Protein AF-A0A7Y2F581-F1 (afdb_monomer)

Radius of gyration: 38.28 Å; Cα contacts (8 Å, |Δi|>4): 421; chains: 1; bounding box: 76×110×96 Å

pLDDT: mean 79.05, std 24.93, range [31.23, 98.88]

Nearest PDB structures (foldseek):
  7bwl-assembly1_A  TM=9.416E-01  e=2.140E-19  Pseudomonas aeruginosa PAO1
  1y0g-assembly2_D  TM=9.322E-01  e=2.342E-18  Escherichia coli
  3hpe-assembly1_B  TM=8.641E-01  e=2.439E-14  Helicobacter pylori
  5ixh-assembly1_A  TM=9.170E-01  e=6.249E-13  Burkholderia cenocepacia BC7
  5ixg-assembly1_A  TM=8.739E-01  e=7.857E-14  Burkholderia cenocepacia PC184

Foldseek 3Di:
DDDDDDDDDDDDDDDDDDDDDDDDDDDDDDDDDDDDDDDDDDDDDDDDDDDDDDPDPDPDPPVPPVVVVVPPPDPPPPPPQPPWWKWWWDLVQKWKKKWFAFQVPDIQIKTASDKTFMWTARPVDRFPIWGKIKTQQLSIDSVDPVVSVVCCPPLHQVCVVVRIWMWIFPTWDDDVQFIWTWTWTAGLRDTDIDTWTWGWQDWDADPNWIKTKTKTKDKDQRVNNPRHPVNCPRRPRIMMMIIITMTITD

Structure (mmCIF, N/CA/C/O backbone):
data_AF-A0A7Y2F581-F1
#
_entry.id   AF-A0A7Y2F581-F1
#
loop_
_atom_site.group_PDB
_atom_site.id
_atom_site.type_symbol
_atom_site.label_atom_id
_atom_site.label_alt_id
_atom_site.label_comp_id
_atom_site.label_asym_id
_atom_site.label_entity_id
_atom_site.label_seq_id
_atom_site.pdbx_PDB_ins_code
_atom_site.Cartn_x
_atom_site.Cartn_y
_atom_site.Cartn_z
_atom_site.occupancy
_atom_site.B_iso_or_equiv
_atom_site.auth_seq_id
_atom_site.auth_comp_id
_atom_site.auth_asym_id
_atom_site.auth_atom_id
_atom_site.pdbx_PDB_model_num
ATOM 1 N N . MET A 1 1 ? -7.953 42.881 -15.023 1.00 40.38 1 MET A N 1
ATOM 2 C CA . MET A 1 1 ? -6.531 42.963 -15.427 1.00 40.38 1 MET A CA 1
ATOM 3 C C . MET A 1 1 ? -5.871 41.692 -14.922 1.00 40.38 1 MET A C 1
ATOM 5 O O . MET A 1 1 ? -5.927 41.482 -13.727 1.00 40.38 1 MET A O 1
ATOM 9 N N . GLY A 1 2 ? -5.333 40.748 -15.676 1.00 36.97 2 GLY A N 1
ATOM 10 C CA . GLY A 1 2 ? -5.178 40.493 -17.101 1.00 36.97 2 GLY A CA 1
ATOM 11 C C . GLY A 1 2 ? -4.392 39.175 -17.168 1.00 36.97 2 GLY A C 1
ATOM 12 O O . GLY A 1 2 ? -3.406 39.032 -16.450 1.00 36.97 2 GLY A O 1
ATOM 13 N N . CYS A 1 3 ? -4.858 38.198 -17.951 1.00 36.91 3 CYS A N 1
ATOM 14 C CA . CYS A 1 3 ? -4.056 37.027 -18.318 1.00 36.91 3 CYS A CA 1
ATOM 15 C C . CYS A 1 3 ? -2.767 37.465 -19.030 1.00 36.91 3 CYS A C 1
ATOM 17 O O . CYS A 1 3 ? -2.740 38.525 -19.662 1.00 36.91 3 CYS A O 1
ATOM 19 N N . PRO A 1 4 ? -1.771 36.572 -19.079 1.00 54.72 4 PRO A N 1
ATOM 20 C CA . PRO A 1 4 ? -1.338 36.163 -20.406 1.00 54.72 4 PRO A CA 1
ATOM 21 C C . PRO A 1 4 ? -1.244 34.647 -20.581 1.00 54.72 4 PRO A C 1
ATOM 23 O O . PRO A 1 4 ? -1.129 33.860 -19.647 1.00 54.72 4 PRO A O 1
ATOM 26 N N . ASN A 1 5 ? -1.364 34.304 -21.853 1.00 38.75 5 ASN A N 1
ATOM 27 C CA . ASN A 1 5 ? -1.627 33.021 -22.466 1.00 38.75 5 ASN A CA 1
ATOM 28 C C . ASN A 1 5 ? -0.363 32.594 -23.243 1.00 38.75 5 ASN A C 1
ATOM 30 O O . ASN A 1 5 ? 0.301 33.463 -23.802 1.00 38.75 5 ASN A O 1
ATOM 34 N N . GLN A 1 6 ? -0.162 31.277 -23.373 1.00 37.62 6 GLN A N 1
ATOM 35 C CA . GLN A 1 6 ? 0.371 30.565 -24.556 1.00 37.62 6 GLN A CA 1
ATOM 36 C C . GLN A 1 6 ? 1.854 30.709 -24.953 1.00 37.62 6 GLN A C 1
ATOM 38 O O . GLN A 1 6 ? 2.329 31.803 -25.215 1.00 37.62 6 GLN A O 1
ATOM 43 N N . LEU A 1 7 ? 2.510 29.549 -25.136 1.00 36.31 7 LEU A N 1
ATOM 44 C CA . LEU A 1 7 ? 3.453 29.185 -26.219 1.00 36.31 7 LEU A CA 1
ATOM 45 C C . LEU A 1 7 ? 3.686 27.653 -26.127 1.00 36.31 7 LEU A C 1
ATOM 47 O O . LEU A 1 7 ? 4.325 27.175 -25.200 1.00 36.31 7 LEU A O 1
ATOM 51 N N . SER A 1 8 ? 2.875 26.855 -26.827 1.00 37.03 8 SER A N 1
ATOM 52 C CA . SER A 1 8 ? 3.136 26.197 -28.126 1.00 37.03 8 SER A CA 1
ATOM 53 C C . SER A 1 8 ? 4.096 24.996 -28.064 1.00 37.03 8 SER A C 1
ATOM 55 O O . SER A 1 8 ? 5.315 25.141 -28.026 1.00 37.03 8 SER A O 1
ATOM 57 N N . LEU A 1 9 ? 3.496 23.801 -28.091 1.00 32.00 9 LEU A N 1
ATOM 58 C CA . LEU A 1 9 ? 4.124 22.488 -28.222 1.00 32.00 9 LEU A CA 1
ATOM 59 C C . LEU A 1 9 ? 3.980 22.048 -29.689 1.00 32.00 9 LEU A C 1
ATOM 61 O O . LEU A 1 9 ? 2.865 21.796 -30.144 1.00 32.00 9 LEU A O 1
ATOM 65 N N . ALA A 1 10 ? 5.085 21.973 -30.431 1.00 36.59 10 ALA A N 1
ATOM 66 C CA . ALA A 1 10 ? 5.092 21.485 -31.808 1.00 36.59 10 ALA A CA 1
ATOM 67 C C . ALA A 1 10 ? 5.678 20.069 -31.867 1.00 36.59 10 ALA A C 1
ATOM 69 O O . ALA A 1 10 ? 6.862 19.845 -31.625 1.00 36.59 10 ALA A O 1
ATOM 70 N N . VAL A 1 11 ? 4.801 19.123 -32.196 1.00 33.16 11 VAL A N 1
ATOM 71 C CA . VAL A 1 11 ? 5.099 17.750 -32.605 1.00 33.16 11 VAL A CA 1
ATOM 72 C C . VAL A 1 11 ? 5.654 17.786 -34.029 1.00 33.16 11 VAL A C 1
ATOM 74 O O . VAL A 1 11 ? 5.011 18.345 -34.916 1.00 33.16 11 VAL A O 1
ATOM 77 N N . LEU A 1 12 ? 6.805 17.156 -34.276 1.00 32.62 12 LEU A N 1
ATOM 78 C CA . LEU A 1 12 ? 7.258 16.854 -35.634 1.00 32.62 12 LEU A CA 1
ATOM 79 C C . LEU A 1 12 ? 7.662 15.378 -35.728 1.00 32.62 12 LEU A C 1
ATOM 81 O O . LEU A 1 12 ? 8.725 14.967 -35.272 1.00 32.62 12 LEU A O 1
ATOM 85 N N . PHE A 1 13 ? 6.767 14.587 -36.316 1.00 31.23 13 PHE A N 1
ATOM 86 C CA . PHE A 1 13 ? 7.042 13.256 -36.846 1.00 31.23 13 PHE A CA 1
ATOM 87 C C . PHE A 1 13 ? 7.567 13.416 -38.277 1.00 31.23 13 PHE A C 1
ATOM 89 O O . PHE A 1 13 ? 6.885 14.001 -39.117 1.00 31.23 13 PHE A O 1
ATOM 96 N N . ALA A 1 14 ? 8.739 12.858 -38.574 1.00 35.53 14 ALA A N 1
ATOM 97 C CA . ALA A 1 14 ? 9.171 12.593 -39.941 1.00 35.53 14 ALA A CA 1
ATOM 98 C C . ALA A 1 14 ? 9.936 11.265 -39.978 1.00 35.53 14 ALA A C 1
ATOM 100 O O . ALA A 1 14 ? 11.027 11.133 -39.431 1.00 35.53 14 ALA A O 1
ATOM 101 N N . ALA A 1 15 ? 9.324 10.273 -40.620 1.00 34.12 15 ALA A N 1
ATOM 102 C CA . ALA A 1 15 ? 9.965 9.051 -41.075 1.00 34.12 15 ALA A CA 1
ATOM 103 C C . ALA A 1 15 ? 10.488 9.267 -42.502 1.00 34.12 15 ALA A C 1
ATOM 105 O O . ALA A 1 15 ? 9.771 9.866 -43.297 1.00 34.12 15 ALA A O 1
ATOM 106 N N . SER A 1 16 ? 11.663 8.729 -42.854 1.00 31.72 16 SER A N 1
ATOM 107 C CA . SER A 1 16 ? 11.911 8.105 -44.169 1.00 31.72 16 SER A CA 1
ATOM 108 C C . SER A 1 16 ? 13.347 7.571 -44.312 1.00 31.72 16 SER A C 1
ATOM 110 O O . SER A 1 16 ? 14.306 8.329 -44.309 1.00 31.72 16 SER A O 1
ATOM 112 N N . ARG A 1 17 ? 13.412 6.243 -44.467 1.00 33.28 17 ARG A N 1
ATOM 113 C CA . ARG A 1 17 ? 14.255 5.375 -45.320 1.00 33.28 17 ARG A CA 1
ATOM 114 C C . ARG A 1 17 ? 15.665 5.784 -45.797 1.00 33.28 17 ARG A C 1
ATOM 116 O O . ARG A 1 17 ? 15.859 6.818 -46.414 1.00 33.28 17 ARG A O 1
ATOM 123 N N . SER A 1 18 ? 16.513 4.747 -45.703 1.00 32.03 18 SER A N 1
ATOM 124 C CA . SER A 1 18 ? 17.548 4.252 -46.634 1.00 32.03 18 SER A CA 1
ATOM 125 C C . SER A 1 18 ? 18.700 5.175 -47.029 1.00 32.03 18 SER A C 1
ATOM 127 O O . SER A 1 18 ? 18.476 6.170 -47.700 1.00 32.03 18 SER A O 1
ATOM 129 N N . ASP A 1 19 ? 19.938 4.721 -46.827 1.00 35.59 19 ASP A N 1
ATOM 130 C CA . ASP A 1 19 ? 20.669 4.081 -47.926 1.00 35.59 19 ASP A CA 1
ATOM 131 C C . ASP A 1 19 ? 21.884 3.285 -47.422 1.00 35.59 19 ASP A C 1
ATOM 133 O O . ASP A 1 19 ? 22.425 3.480 -46.336 1.00 35.59 19 ASP A O 1
ATOM 137 N N . SER A 1 20 ? 22.232 2.338 -48.270 1.00 39.09 20 SER A N 1
ATOM 138 C CA . SER A 1 20 ? 23.345 1.419 -48.307 1.00 39.09 20 SER A CA 1
ATOM 139 C C . SER A 1 20 ? 24.646 2.057 -48.829 1.00 39.09 20 SER A C 1
ATOM 141 O O . SER A 1 20 ? 24.619 3.052 -49.544 1.00 39.09 20 SER A O 1
ATOM 143 N N . ARG A 1 21 ? 25.759 1.344 -48.581 1.00 37.59 21 ARG A N 1
ATOM 144 C CA . ARG A 1 21 ? 27.076 1.373 -49.267 1.00 37.59 21 ARG A CA 1
ATOM 145 C C . ARG A 1 21 ? 28.185 2.266 -48.691 1.00 37.59 21 ARG A C 1
ATOM 147 O O . ARG A 1 21 ? 28.365 3.410 -49.081 1.00 37.59 21 ARG A O 1
ATOM 154 N N . THR A 1 22 ? 29.072 1.592 -47.963 1.00 34.25 22 THR A N 1
ATOM 155 C CA . THR A 1 22 ? 30.528 1.827 -47.905 1.00 34.25 22 THR A CA 1
ATOM 156 C C . THR A 1 22 ? 31.122 0.411 -47.756 1.00 34.25 22 THR A C 1
ATOM 158 O O . THR A 1 22 ? 30.599 -0.366 -46.970 1.00 34.25 22 THR A O 1
ATOM 161 N N . ALA A 1 23 ? 32.086 -0.081 -48.530 1.00 38.62 23 ALA A N 1
ATOM 162 C CA . ALA A 1 23 ? 33.410 0.480 -48.696 1.00 38.62 23 ALA A CA 1
ATOM 163 C C . ALA A 1 23 ? 34.134 -0.071 -49.939 1.00 38.62 23 ALA A C 1
ATOM 165 O O . ALA A 1 23 ? 33.899 -1.181 -50.411 1.00 38.62 23 ALA A O 1
ATOM 166 N N . VAL A 1 24 ? 35.033 0.783 -50.412 1.00 36.72 24 VAL A N 1
ATOM 167 C CA . VAL A 1 24 ? 36.080 0.610 -51.421 1.00 36.72 24 VAL A CA 1
ATOM 168 C C . VAL A 1 24 ? 37.342 0.068 -50.738 1.00 36.72 24 VAL A C 1
ATOM 170 O O . VAL A 1 24 ? 37.530 0.407 -49.568 1.00 36.72 24 VAL A O 1
ATOM 173 N N . ARG A 1 25 ? 38.205 -0.626 -51.512 1.00 36.34 25 ARG A N 1
ATOM 174 C CA . ARG A 1 25 ? 39.637 -1.007 -51.310 1.00 36.34 25 ARG A CA 1
ATOM 175 C C . ARG A 1 25 ? 39.800 -2.535 -51.449 1.00 36.34 25 ARG A C 1
ATOM 177 O O . ARG A 1 25 ? 38.977 -3.266 -50.928 1.00 36.34 25 ARG A O 1
ATOM 184 N N . ASP A 1 26 ? 40.716 -3.105 -52.232 1.00 37.69 26 ASP A N 1
ATOM 185 C CA . ASP A 1 26 ? 42.099 -2.717 -52.503 1.00 37.69 26 ASP A CA 1
ATOM 186 C C . ASP A 1 26 ? 42.607 -3.153 -53.889 1.00 37.69 26 ASP A C 1
ATOM 188 O O . ASP A 1 26 ? 42.082 -4.059 -54.539 1.00 37.69 26 ASP A O 1
ATOM 192 N N . LEU A 1 27 ? 43.656 -2.450 -54.312 1.00 35.50 27 LEU A N 1
ATOM 193 C CA . LEU A 1 27 ? 44.456 -2.649 -55.513 1.00 35.50 27 LEU A CA 1
ATOM 194 C C . LEU A 1 27 ? 45.519 -3.752 -55.309 1.00 35.50 27 LEU A C 1
ATOM 196 O O . LEU A 1 27 ? 46.075 -3.886 -54.225 1.00 35.50 27 LEU A O 1
ATOM 200 N N . LEU A 1 28 ? 45.769 -4.477 -56.411 1.00 36.47 28 LEU A N 1
ATOM 201 C CA . LEU A 1 28 ? 46.961 -5.220 -56.900 1.00 36.47 28 LEU A CA 1
ATOM 202 C C . LEU A 1 28 ? 48.344 -4.844 -56.288 1.00 36.47 28 LEU A C 1
ATOM 204 O O . LEU A 1 28 ? 48.426 -3.765 -55.703 1.00 36.47 28 LEU A O 1
ATOM 208 N N . PRO A 1 29 ? 49.471 -5.580 -56.529 1.00 54.25 29 PRO A N 1
ATOM 209 C CA . PRO A 1 29 ? 49.767 -6.515 -57.648 1.00 54.25 29 PRO A CA 1
ATOM 210 C C . PRO A 1 29 ? 50.634 -7.759 -57.287 1.00 54.25 29 PRO A C 1
ATOM 212 O O . PRO A 1 29 ? 51.056 -7.913 -56.145 1.00 54.25 29 PRO A O 1
ATOM 215 N N . LEU A 1 30 ? 50.927 -8.632 -58.270 1.00 37.66 30 LEU A N 1
ATOM 216 C CA . LEU A 1 30 ? 52.295 -8.952 -58.759 1.00 37.66 30 LEU A CA 1
ATOM 217 C C . LEU A 1 30 ? 52.344 -10.249 -59.605 1.00 37.66 30 LEU A C 1
ATOM 219 O O . LEU A 1 30 ? 52.066 -11.338 -59.113 1.00 37.66 30 LEU A O 1
ATOM 223 N N . ASP A 1 31 ? 52.686 -10.040 -60.878 1.00 35.91 31 ASP A N 1
ATOM 224 C CA . ASP A 1 31 ? 53.706 -10.680 -61.728 1.00 35.91 31 ASP A CA 1
ATOM 225 C C . ASP A 1 31 ? 53.800 -12.200 -62.008 1.00 35.91 31 ASP A C 1
ATOM 227 O O . ASP A 1 31 ? 53.857 -13.056 -61.132 1.00 35.91 31 ASP A O 1
ATOM 231 N N . ASP A 1 32 ? 53.968 -12.429 -63.322 1.00 36.62 32 ASP A N 1
ATOM 232 C CA . ASP A 1 32 ? 54.872 -13.352 -64.024 1.00 36.62 32 ASP A CA 1
ATOM 233 C C . ASP A 1 32 ? 54.657 -14.875 -63.983 1.00 36.62 32 ASP A C 1
ATOM 235 O O . ASP A 1 32 ? 54.971 -15.571 -63.025 1.00 36.62 32 ASP A O 1
ATOM 239 N N . ALA A 1 33 ? 54.277 -15.443 -65.137 1.00 37.94 33 ALA A N 1
ATOM 240 C CA . ALA A 1 33 ? 55.247 -15.976 -66.111 1.00 37.94 33 ALA A CA 1
ATOM 241 C C . ALA A 1 33 ? 54.579 -16.942 -67.114 1.00 37.94 33 ALA A C 1
ATOM 243 O O . ALA A 1 33 ? 53.911 -17.911 -66.760 1.00 37.94 33 ALA A O 1
ATOM 244 N N . LEU A 1 34 ? 54.817 -16.680 -68.399 1.00 36.59 34 LEU A N 1
ATOM 245 C CA . LEU A 1 34 ? 54.510 -17.532 -69.549 1.00 36.59 34 LEU A CA 1
ATOM 246 C C . LEU A 1 34 ? 55.631 -18.564 -69.774 1.00 36.59 34 LEU A C 1
ATOM 248 O O . LEU A 1 34 ? 56.799 -18.197 -69.690 1.00 36.59 34 LEU A O 1
ATOM 252 N N . THR A 1 35 ? 55.294 -19.800 -70.177 1.00 47.19 35 THR A N 1
ATOM 253 C CA . THR A 1 35 ? 55.681 -20.470 -71.458 1.00 47.19 35 THR A CA 1
ATOM 254 C C . THR A 1 35 ? 55.659 -22.022 -71.394 1.00 47.19 35 THR A C 1
ATOM 256 O O . THR A 1 35 ? 55.640 -22.577 -70.297 1.00 47.19 35 THR A O 1
ATOM 259 N N . PRO A 1 36 ? 55.571 -22.738 -72.549 1.00 58.22 36 PRO A N 1
ATOM 260 C CA . PRO A 1 36 ? 54.928 -24.065 -72.635 1.00 58.22 36 PRO A CA 1
ATOM 261 C C . PRO A 1 36 ? 55.740 -25.220 -73.306 1.00 58.22 36 PRO A C 1
ATOM 263 O O . PRO A 1 36 ? 56.796 -24.983 -73.885 1.00 58.22 36 PRO A O 1
ATOM 266 N N . LEU A 1 37 ? 55.110 -26.424 -73.341 1.00 35.31 37 LEU A N 1
ATOM 267 C CA . LEU A 1 37 ? 55.277 -27.610 -74.248 1.00 35.31 37 LEU A CA 1
ATOM 268 C C . LEU A 1 37 ? 56.445 -28.617 -74.005 1.00 35.31 37 LEU A C 1
ATOM 270 O O . LEU A 1 37 ? 57.422 -28.231 -73.373 1.00 35.31 37 LEU A O 1
ATOM 274 N N . PRO A 1 38 ? 56.477 -29.847 -74.613 1.00 52.44 38 PRO A N 1
ATOM 275 C CA . PRO A 1 38 ? 55.422 -30.792 -75.095 1.00 52.44 38 PRO A CA 1
ATOM 276 C C . PRO A 1 38 ? 55.688 -32.326 -74.838 1.00 52.44 38 PRO A C 1
ATOM 278 O O . PRO A 1 38 ? 56.780 -32.696 -74.434 1.00 52.44 38 PRO A O 1
ATOM 281 N N . TYR A 1 39 ? 54.712 -33.192 -75.223 1.00 41.75 39 TYR A N 1
ATOM 282 C CA . TYR A 1 39 ? 54.801 -34.599 -75.753 1.00 41.75 39 TYR A CA 1
ATOM 283 C C . TYR A 1 39 ? 55.476 -35.713 -74.897 1.00 41.75 39 TYR A C 1
ATOM 285 O O . TYR A 1 39 ? 56.460 -35.464 -74.228 1.00 41.75 39 TYR A O 1
ATOM 293 N N . ASN A 1 40 ? 55.189 -37.025 -74.938 1.00 40.22 40 ASN A N 1
ATOM 294 C CA . ASN A 1 40 ? 54.143 -37.989 -75.346 1.00 40.22 40 ASN A CA 1
ATOM 295 C C . ASN A 1 40 ? 54.750 -39.390 -75.025 1.00 40.22 40 ASN A C 1
ATOM 297 O O . ASN A 1 40 ? 55.974 -39.482 -74.975 1.00 40.22 40 ASN A O 1
ATOM 301 N N . HIS A 1 41 ? 53.941 -40.444 -74.824 1.00 39.12 41 HIS A N 1
ATOM 302 C CA . HIS A 1 41 ? 54.135 -41.825 -75.338 1.00 39.12 41 HIS A CA 1
ATOM 303 C C . HIS A 1 41 ? 53.396 -42.934 -74.540 1.00 39.12 41 HIS A C 1
ATOM 305 O O . HIS A 1 41 ? 53.794 -43.335 -73.454 1.00 39.12 41 HIS A O 1
ATOM 311 N N . SER A 1 42 ? 52.361 -43.472 -75.206 1.00 36.50 42 SER A N 1
ATOM 312 C CA . SER A 1 42 ? 52.003 -44.895 -75.428 1.00 36.50 42 SER A CA 1
ATOM 313 C C . SER A 1 42 ? 51.648 -45.886 -74.293 1.00 36.50 42 SER A C 1
ATOM 315 O O . SER A 1 42 ? 52.485 -46.342 -73.526 1.00 36.50 42 SER A O 1
ATOM 317 N N . LEU A 1 43 ? 50.378 -46.325 -74.380 1.00 38.62 43 LEU A N 1
ATOM 318 C CA . LEU A 1 43 ? 49.756 -47.652 -74.186 1.00 38.62 43 LEU A CA 1
ATOM 319 C C . LEU A 1 43 ? 50.611 -48.852 -73.723 1.00 38.62 43 LEU A C 1
ATOM 321 O O . LEU A 1 43 ? 51.551 -49.233 -74.412 1.00 38.62 43 LEU A O 1
ATOM 325 N N . THR A 1 44 ? 50.058 -49.658 -72.800 1.00 43.72 44 THR A N 1
ATOM 326 C CA . THR A 1 44 ? 49.759 -51.086 -73.082 1.00 43.72 44 THR A CA 1
ATOM 327 C C . THR A 1 44 ? 48.643 -51.635 -72.175 1.00 43.72 44 THR A C 1
ATOM 329 O O . THR A 1 44 ? 48.723 -51.562 -70.953 1.00 43.72 44 THR A O 1
ATOM 332 N N . LEU A 1 45 ? 47.606 -52.216 -72.789 1.00 35.56 45 LEU A N 1
ATOM 333 C CA . LEU A 1 45 ? 46.577 -53.039 -72.147 1.00 35.56 45 LEU A CA 1
ATOM 334 C C . LEU A 1 45 ? 47.148 -54.406 -71.731 1.00 35.56 45 LEU A C 1
ATOM 336 O O . LEU A 1 45 ? 47.799 -55.072 -72.536 1.00 35.56 45 LEU A O 1
ATOM 340 N N . ARG A 1 46 ? 46.790 -54.888 -70.536 1.00 43.62 46 ARG A N 1
ATOM 341 C CA . ARG A 1 46 ? 46.715 -56.326 -70.231 1.00 43.62 46 ARG A CA 1
ATOM 342 C C . ARG A 1 46 ? 45.380 -56.632 -69.558 1.00 43.62 46 ARG A C 1
ATOM 344 O O . ARG A 1 46 ? 45.143 -56.247 -68.420 1.00 43.62 46 ARG A O 1
ATOM 351 N N . LEU A 1 47 ? 44.523 -57.328 -70.298 1.00 42.56 47 LEU A N 1
ATOM 352 C CA . LEU A 1 47 ? 43.386 -58.070 -69.772 1.00 42.56 47 LEU A CA 1
ATOM 353 C C . LEU A 1 47 ? 43.905 -59.380 -69.176 1.00 42.56 47 LEU A C 1
ATOM 355 O O . LEU A 1 47 ? 44.495 -60.178 -69.900 1.00 42.56 47 LEU A O 1
ATOM 359 N N . SER A 1 48 ? 43.621 -59.613 -67.898 1.00 45.81 48 SER A N 1
ATOM 360 C CA . SER A 1 48 ? 43.555 -60.957 -67.325 1.00 45.81 48 SER A CA 1
ATOM 361 C C . SER A 1 48 ? 42.354 -61.012 -66.389 1.00 45.81 48 SER A C 1
ATOM 363 O O . SER A 1 48 ? 42.396 -60.505 -65.271 1.00 45.81 48 SER A O 1
ATOM 365 N N . ASN A 1 49 ? 41.268 -61.604 -66.884 1.00 44.25 49 ASN A N 1
ATOM 366 C CA . ASN A 1 49 ? 40.162 -62.079 -66.066 1.00 44.25 49 ASN A CA 1
ATOM 367 C C . ASN A 1 49 ? 40.636 -63.308 -65.285 1.00 44.25 49 ASN A C 1
ATOM 369 O O . ASN A 1 49 ? 40.959 -64.322 -65.902 1.00 44.25 49 ASN A O 1
ATOM 373 N N . THR A 1 50 ? 40.566 -63.249 -63.958 1.00 44.31 50 THR A N 1
ATOM 374 C CA . THR A 1 50 ? 40.440 -64.448 -63.125 1.00 44.31 50 THR A CA 1
ATOM 375 C C . THR A 1 50 ? 39.261 -64.238 -62.189 1.00 44.31 50 THR A C 1
ATOM 377 O O . THR A 1 50 ? 39.273 -63.383 -61.309 1.00 44.31 50 THR A O 1
ATOM 380 N N . ILE A 1 51 ? 38.212 -65.007 -62.459 1.00 47.53 51 ILE A N 1
ATOM 381 C CA . ILE A 1 51 ? 37.012 -65.166 -61.647 1.00 47.53 51 ILE A CA 1
ATOM 382 C C . ILE A 1 51 ? 37.351 -66.159 -60.533 1.00 47.53 51 ILE A C 1
ATOM 384 O O . ILE A 1 51 ? 37.851 -67.241 -60.831 1.00 47.53 51 ILE A O 1
ATOM 388 N N . GLY A 1 52 ? 37.015 -65.831 -59.285 1.00 41.25 52 GLY A N 1
ATOM 389 C CA . GLY A 1 52 ? 36.885 -66.834 -58.229 1.00 41.25 52 GLY A CA 1
ATOM 390 C C . GLY A 1 52 ? 37.235 -66.338 -56.833 1.00 41.25 52 GLY A C 1
ATOM 391 O O . GLY A 1 52 ? 38.411 -66.239 -56.526 1.00 41.25 52 GLY A O 1
ATOM 392 N N . GLN A 1 53 ? 36.182 -66.158 -56.021 1.00 46.47 53 GLN A N 1
ATOM 393 C CA . GLN A 1 53 ? 36.147 -66.274 -54.552 1.00 46.47 53 GLN A CA 1
ATOM 394 C C . GLN A 1 53 ? 37.000 -65.231 -53.789 1.00 46.47 53 GLN A C 1
ATOM 396 O O . GLN A 1 53 ? 38.178 -65.060 -54.031 1.00 46.47 53 GLN A O 1
ATOM 401 N N . GLU A 1 54 ? 36.478 -64.412 -52.884 1.00 50.03 54 GLU A N 1
ATOM 402 C CA . GLU A 1 54 ? 35.577 -64.749 -51.795 1.00 50.03 54 GLU A CA 1
ATOM 403 C C . GLU A 1 54 ? 34.594 -63.600 -51.531 1.00 50.03 54 GLU A C 1
ATOM 405 O O . GLU A 1 54 ? 34.948 -62.456 -51.249 1.00 50.03 54 GLU A O 1
ATOM 410 N N . THR A 1 55 ? 33.314 -63.933 -51.622 1.00 52.59 55 THR A N 1
ATOM 411 C CA . THR A 1 55 ? 32.256 -63.296 -50.850 1.00 52.59 55 THR A CA 1
ATOM 412 C C . THR A 1 55 ? 32.506 -63.582 -49.381 1.00 52.59 55 THR A C 1
ATOM 414 O O . THR A 1 55 ? 32.366 -64.729 -48.981 1.00 52.59 55 THR A O 1
ATOM 417 N N . GLU A 1 56 ? 32.872 -62.559 -48.622 1.00 56.44 56 GLU A N 1
ATOM 418 C CA . GLU A 1 56 ? 32.544 -62.290 -47.215 1.00 56.44 56 GLU A CA 1
ATOM 419 C C . GLU A 1 56 ? 33.425 -61.098 -46.800 1.00 56.44 56 GLU A C 1
ATOM 421 O O . GLU A 1 56 ? 34.480 -60.867 -47.374 1.00 56.44 56 GLU A O 1
ATOM 426 N N . MET A 1 57 ? 33.008 -60.296 -45.823 1.00 57.97 57 MET A N 1
ATOM 427 C CA . MET A 1 57 ? 33.835 -59.215 -45.257 1.00 57.97 57 MET A CA 1
ATOM 428 C C . MET A 1 57 ? 33.973 -57.911 -46.070 1.00 57.97 57 MET A C 1
ATOM 430 O O . MET A 1 57 ? 35.062 -57.374 -46.251 1.00 57.97 57 MET A O 1
ATOM 434 N N . ARG A 1 58 ? 32.855 -57.276 -46.449 1.00 52.47 58 ARG A N 1
ATOM 435 C CA . ARG A 1 58 ? 32.831 -55.793 -46.535 1.00 52.47 58 ARG A CA 1
ATOM 436 C C . ARG A 1 58 ? 31.460 -55.146 -46.326 1.00 52.47 58 ARG A C 1
ATOM 438 O O . ARG A 1 58 ? 31.220 -54.030 -46.770 1.00 52.47 58 ARG A O 1
ATOM 445 N N . ARG A 1 59 ? 30.586 -55.783 -45.535 1.00 50.78 59 ARG A N 1
ATOM 446 C CA . ARG A 1 59 ? 29.374 -55.165 -44.947 1.00 50.78 59 ARG A CA 1
ATOM 447 C C . ARG A 1 59 ? 29.699 -54.164 -43.818 1.00 50.78 59 ARG A C 1
ATOM 449 O O . ARG A 1 59 ? 28.973 -54.076 -42.839 1.00 50.78 59 ARG A O 1
ATOM 456 N N . SER A 1 60 ? 30.803 -53.429 -43.928 1.00 56.59 60 SER A N 1
ATOM 457 C CA . SER A 1 60 ? 31.285 -52.532 -42.868 1.00 56.59 60 SER A CA 1
ATOM 458 C C . SER A 1 60 ? 31.781 -51.194 -43.421 1.00 56.59 60 SER A C 1
ATOM 460 O O . SER A 1 60 ? 32.777 -50.651 -42.967 1.00 56.59 60 SER A O 1
ATOM 462 N N . PHE A 1 61 ? 31.126 -50.679 -44.465 1.00 51.34 61 PHE A N 1
ATOM 463 C CA . PHE A 1 61 ? 31.422 -49.346 -45.012 1.00 51.34 61 PHE A CA 1
ATOM 464 C C . PHE A 1 61 ? 30.175 -48.562 -45.453 1.00 51.34 61 PHE A C 1
ATOM 466 O O . PHE A 1 61 ? 30.293 -47.533 -46.107 1.00 51.34 61 PHE A O 1
ATOM 473 N N . THR A 1 62 ? 28.972 -49.005 -45.067 1.00 49.69 62 THR A N 1
ATOM 474 C CA . THR A 1 62 ? 27.709 -48.297 -45.373 1.00 49.69 62 THR A CA 1
ATOM 475 C C . THR A 1 62 ? 27.016 -47.750 -44.120 1.00 49.69 62 THR A C 1
ATOM 477 O O . THR A 1 62 ? 26.022 -47.046 -44.227 1.00 49.69 62 THR A O 1
ATOM 480 N N . THR A 1 63 ? 27.565 -47.987 -42.925 1.00 47.28 63 THR A N 1
ATOM 481 C CA . THR A 1 63 ? 26.977 -47.504 -41.660 1.00 47.28 63 THR A CA 1
ATOM 482 C C . THR A 1 63 ? 27.529 -46.141 -41.212 1.00 47.28 63 THR A C 1
ATOM 484 O O . THR A 1 63 ? 27.027 -45.567 -40.254 1.00 47.28 63 THR A O 1
ATOM 487 N N . CYS A 1 64 ? 28.531 -45.577 -41.902 1.00 48.19 64 CYS A N 1
ATOM 488 C CA . CYS A 1 64 ? 29.127 -44.289 -41.507 1.00 48.19 64 CYS A CA 1
ATOM 489 C C . CYS A 1 64 ? 28.525 -43.053 -42.194 1.00 48.19 64 CYS A C 1
ATOM 491 O O . CYS A 1 64 ? 28.735 -41.948 -41.708 1.00 48.19 64 CYS A O 1
ATOM 493 N N . VAL A 1 65 ? 27.762 -43.191 -43.285 1.00 48.41 65 VAL A N 1
ATOM 494 C CA . VAL A 1 65 ? 27.213 -42.017 -44.004 1.00 48.41 65 VAL A CA 1
ATOM 495 C C . VAL A 1 65 ? 25.802 -41.640 -43.527 1.00 48.41 65 VAL A C 1
ATOM 497 O O . VAL A 1 65 ? 25.401 -40.487 -43.636 1.00 48.41 65 VAL A O 1
ATOM 500 N N . THR A 1 66 ? 25.071 -42.551 -42.882 1.00 46.06 66 THR A N 1
ATOM 501 C CA . THR A 1 66 ? 23.782 -42.244 -42.228 1.00 46.06 66 THR A CA 1
ATOM 502 C C . THR A 1 66 ? 23.922 -41.724 -40.795 1.00 46.06 66 THR A C 1
ATOM 504 O O . THR A 1 66 ? 22.940 -41.261 -40.224 1.00 46.06 66 THR A O 1
ATOM 507 N N . ALA A 1 67 ? 25.125 -41.739 -40.212 1.00 47.34 67 ALA A N 1
ATOM 508 C CA . ALA A 1 67 ? 25.370 -41.219 -38.864 1.00 47.34 67 ALA A CA 1
ATOM 509 C C . ALA A 1 67 ? 25.522 -39.684 -38.810 1.00 47.34 67 ALA A C 1
ATOM 511 O O . ALA A 1 67 ? 25.438 -39.099 -37.735 1.00 47.34 67 ALA A O 1
ATOM 512 N N . ILE A 1 68 ? 25.703 -39.012 -39.953 1.00 50.00 68 ILE A N 1
ATOM 513 C CA . ILE A 1 68 ? 25.902 -37.550 -40.004 1.00 50.00 68 ILE A CA 1
ATOM 514 C C . ILE A 1 68 ? 24.569 -36.793 -40.181 1.00 50.00 68 ILE A C 1
ATOM 516 O O . ILE A 1 68 ? 24.466 -35.627 -39.816 1.00 50.00 68 ILE A O 1
ATOM 520 N N . LEU A 1 69 ? 23.501 -37.460 -40.636 1.00 48.19 69 LEU A N 1
ATOM 521 C CA . LEU A 1 69 ? 22.164 -36.858 -40.778 1.00 48.19 69 LEU A CA 1
ATOM 522 C C . LEU A 1 69 ? 21.288 -36.950 -39.515 1.00 48.19 69 LEU A C 1
ATOM 524 O O . LEU A 1 69 ? 20.230 -36.331 -39.471 1.00 48.19 69 LEU A O 1
ATOM 528 N N . LEU A 1 70 ? 21.736 -37.658 -38.471 1.00 52.22 70 LEU A N 1
ATOM 529 C CA . LEU A 1 70 ? 21.032 -37.757 -37.183 1.00 52.22 70 LEU A CA 1
ATOM 530 C C . LEU A 1 70 ? 21.632 -36.863 -36.078 1.00 52.22 70 LEU A C 1
ATOM 532 O O . LEU A 1 70 ? 21.147 -36.879 -34.953 1.00 52.22 70 LEU A O 1
ATOM 536 N N . GLY A 1 71 ? 22.678 -36.084 -36.385 1.00 48.75 71 GLY A N 1
ATOM 537 C CA . GLY A 1 71 ? 23.329 -35.157 -35.446 1.00 48.75 71 GLY A C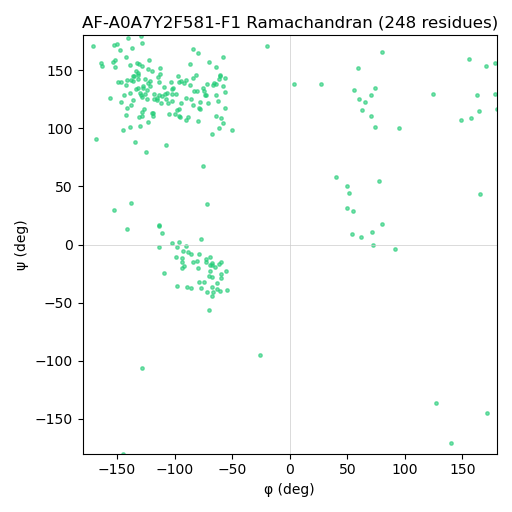A 1
ATOM 538 C C . GLY A 1 71 ? 22.881 -33.694 -35.562 1.00 48.75 71 GLY A C 1
ATOM 539 O O . GLY A 1 71 ? 23.350 -32.855 -34.802 1.00 48.75 71 GLY A O 1
ATOM 540 N N . ALA A 1 72 ? 21.991 -33.370 -36.508 1.00 54.47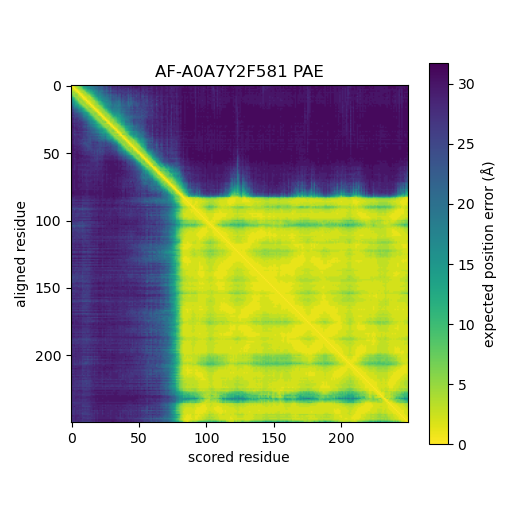 72 ALA A N 1
ATOM 541 C CA . ALA A 1 72 ? 21.544 -31.998 -36.780 1.00 54.47 72 ALA A CA 1
ATOM 542 C C . ALA A 1 72 ? 20.217 -31.613 -36.089 1.00 54.47 72 ALA A C 1
ATOM 544 O O . ALA A 1 72 ? 19.738 -30.493 -36.255 1.00 54.47 72 ALA A O 1
ATOM 545 N N . LEU A 1 73 ? 19.620 -32.511 -35.297 1.00 57.75 73 LEU A N 1
ATOM 546 C CA . LEU A 1 73 ? 18.453 -32.225 -34.459 1.00 57.75 73 LEU A CA 1
ATOM 547 C C . LEU A 1 73 ? 18.895 -32.171 -32.996 1.00 57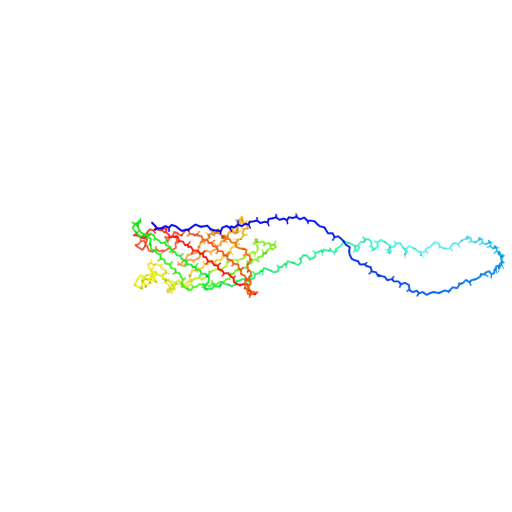.75 73 LEU A C 1
ATOM 549 O O . LEU A 1 73 ? 18.851 -33.197 -32.336 1.00 57.75 73 LEU A O 1
ATOM 553 N N . PHE A 1 74 ? 19.359 -31.008 -32.529 1.00 54.34 74 PHE A N 1
ATOM 554 C CA . PHE A 1 74 ? 19.196 -30.473 -31.157 1.00 54.34 74 PHE A CA 1
ATOM 555 C C . PHE A 1 74 ? 20.156 -29.296 -30.882 1.00 54.34 74 PHE A C 1
ATOM 557 O O . PHE A 1 74 ? 20.689 -29.148 -29.787 1.00 54.34 74 PHE A O 1
ATOM 564 N N . CYS A 1 75 ? 20.324 -28.359 -31.820 1.00 54.50 75 CYS A N 1
ATOM 565 C CA . CYS A 1 75 ? 20.598 -26.983 -31.389 1.00 54.50 75 CYS A CA 1
ATOM 566 C C . CYS A 1 75 ? 19.275 -26.396 -30.885 1.00 54.50 75 CYS A C 1
ATOM 568 O O . CYS A 1 75 ? 18.677 -25.540 -31.531 1.00 54.50 75 CYS A O 1
ATOM 570 N N . ALA A 1 76 ? 18.776 -26.925 -29.762 1.00 62.28 76 ALA A N 1
ATOM 571 C CA . ALA A 1 76 ? 17.748 -26.255 -28.992 1.00 62.28 76 ALA A CA 1
ATOM 572 C C . ALA A 1 76 ? 18.350 -24.911 -28.596 1.00 62.28 76 ALA A C 1
ATOM 574 O O . ALA A 1 76 ? 19.296 -24.854 -27.804 1.00 62.28 76 ALA A O 1
ATOM 575 N N . SER A 1 77 ? 17.846 -23.849 -29.217 1.00 61.75 77 SER A N 1
ATOM 576 C CA . SER A 1 77 ? 18.024 -22.483 -28.763 1.00 61.75 77 SER A CA 1
ATOM 577 C C . SER A 1 77 ? 17.660 -22.460 -27.285 1.00 61.75 77 SER A C 1
ATOM 579 O O . SER A 1 77 ? 16.484 -22.470 -26.926 1.00 61.75 77 SER A O 1
ATOM 581 N N . HIS A 1 78 ? 18.673 -22.509 -26.425 1.00 55.97 78 HIS A N 1
ATOM 582 C CA . HIS A 1 78 ? 18.503 -22.200 -25.022 1.00 55.97 78 HIS A CA 1
ATOM 583 C C . HIS A 1 78 ? 18.186 -20.711 -24.999 1.00 55.97 78 HIS A C 1
ATOM 585 O O . HIS A 1 78 ? 19.082 -19.874 -25.098 1.00 55.97 78 HIS A O 1
ATOM 591 N N . GLN A 1 79 ? 16.894 -20.381 -24.971 1.00 58.91 79 GLN A N 1
ATOM 592 C CA . GLN A 1 79 ? 16.457 -19.069 -24.536 1.00 58.91 79 GLN A CA 1
ATOM 593 C C . GLN A 1 79 ? 16.942 -18.981 -23.089 1.00 58.91 79 GLN A C 1
ATOM 595 O O . GLN A 1 79 ? 16.379 -19.621 -22.201 1.00 58.91 79 GLN A O 1
ATOM 600 N N . SER A 1 80 ? 18.057 -18.292 -22.858 1.00 58.09 80 SER A N 1
ATOM 601 C CA . SER A 1 80 ? 18.421 -17.881 -21.511 1.00 58.09 80 SER A CA 1
ATOM 602 C C . SER A 1 80 ? 17.249 -17.047 -21.017 1.00 58.09 80 SER A C 1
ATOM 604 O O . SER A 1 80 ? 17.059 -15.937 -21.505 1.00 58.09 80 SER A O 1
ATOM 606 N N . ALA A 1 81 ? 16.417 -17.603 -20.135 1.00 60.66 81 ALA A N 1
ATOM 607 C CA . ALA A 1 81 ? 15.420 -16.808 -19.441 1.00 60.66 81 ALA A CA 1
ATOM 608 C C . ALA A 1 81 ? 16.194 -15.692 -18.736 1.00 60.66 81 ALA A C 1
ATOM 610 O O . ALA A 1 81 ? 17.083 -15.990 -17.928 1.00 60.66 81 ALA A O 1
ATOM 611 N N . SER A 1 82 ? 15.934 -14.432 -19.094 1.00 66.50 82 SER A N 1
ATOM 612 C CA . SER A 1 82 ? 16.481 -13.331 -18.316 1.00 66.50 82 SER A CA 1
ATOM 613 C C . SER A 1 82 ? 15.979 -13.501 -16.886 1.00 66.50 82 SER A C 1
ATOM 615 O O . SER A 1 82 ? 14.819 -13.851 -16.663 1.00 66.50 82 SER A O 1
ATOM 617 N N . ALA A 1 83 ? 16.858 -13.314 -15.903 1.00 82.62 83 ALA A N 1
ATOM 618 C CA . ALA A 1 83 ? 16.400 -13.228 -14.525 1.00 82.62 83 ALA A CA 1
ATOM 619 C C . ALA A 1 83 ? 15.443 -12.031 -14.405 1.00 82.62 83 ALA A C 1
ATOM 621 O O . ALA A 1 83 ? 15.632 -11.022 -15.093 1.00 82.62 83 ALA A O 1
ATOM 622 N N . ALA A 1 84 ? 14.415 -12.163 -13.563 1.00 94.06 84 ALA A N 1
ATOM 623 C CA . ALA A 1 84 ? 13.558 -11.041 -13.215 1.00 94.06 84 ALA A CA 1
ATOM 624 C C . ALA A 1 84 ? 14.418 -9.905 -12.642 1.00 94.06 84 ALA A C 1
ATOM 626 O O . ALA A 1 84 ? 15.403 -10.149 -11.942 1.00 94.06 84 ALA A O 1
ATOM 627 N N . ASP A 1 85 ? 14.055 -8.670 -12.963 1.00 96.44 85 ASP A N 1
ATOM 628 C CA . ASP A 1 85 ? 14.759 -7.503 -12.455 1.00 96.44 85 ASP A CA 1
ATOM 629 C C . ASP A 1 85 ? 14.215 -7.162 -11.067 1.00 96.44 85 ASP A C 1
ATOM 631 O O . ASP A 1 85 ? 13.022 -6.886 -10.934 1.00 96.44 85 ASP A O 1
ATOM 635 N N . ASP A 1 86 ? 15.081 -7.173 -10.054 1.00 97.25 86 ASP A N 1
ATOM 636 C CA . ASP A 1 86 ? 14.716 -6.869 -8.670 1.00 97.25 86 ASP A CA 1
ATOM 637 C C . ASP A 1 86 ? 14.776 -5.364 -8.386 1.00 97.25 86 ASP A C 1
ATOM 639 O O . ASP A 1 86 ? 15.728 -4.669 -8.760 1.00 97.25 86 ASP A O 1
ATOM 643 N N . TYR A 1 87 ? 13.771 -4.872 -7.667 1.00 97.69 87 TYR A N 1
ATOM 644 C CA . TYR A 1 87 ? 13.629 -3.481 -7.261 1.00 97.69 87 TYR A CA 1
ATOM 645 C C . TYR A 1 87 ? 13.399 -3.386 -5.751 1.00 97.69 87 TYR A C 1
ATOM 647 O O . TYR A 1 87 ? 12.598 -4.124 -5.172 1.00 97.69 87 TYR A O 1
ATOM 655 N N . GLU A 1 88 ? 14.079 -2.436 -5.118 1.00 96.50 88 GLU A N 1
ATOM 656 C CA . GLU A 1 88 ? 13.827 -2.028 -3.734 1.00 96.50 88 GLU A CA 1
ATOM 657 C C . GLU A 1 88 ? 13.059 -0.711 -3.723 1.00 96.50 88 GLU A C 1
ATOM 659 O O . GLU A 1 88 ? 13.341 0.168 -4.540 1.00 96.50 88 GLU A O 1
ATOM 664 N N . TYR A 1 89 ? 12.085 -0.569 -2.823 1.00 95.50 89 TYR A N 1
ATOM 665 C CA . TYR A 1 89 ? 11.300 0.660 -2.741 1.00 95.50 89 TYR A CA 1
ATOM 666 C C . TYR A 1 89 ? 12.171 1.860 -2.354 1.00 95.50 89 TYR A C 1
ATOM 668 O O . TYR A 1 89 ? 12.880 1.841 -1.349 1.00 95.50 89 TYR A O 1
ATOM 676 N N . ASP A 1 90 ? 12.070 2.934 -3.132 1.00 94.06 90 ASP A N 1
ATOM 677 C CA . ASP A 1 90 ? 12.606 4.240 -2.777 1.00 94.06 90 ASP A CA 1
ATOM 678 C C . ASP A 1 90 ? 11.644 4.919 -1.800 1.00 94.06 90 ASP A C 1
ATOM 680 O O . ASP A 1 90 ? 10.568 5.386 -2.183 1.00 94.06 90 ASP A O 1
ATOM 684 N N . LEU A 1 91 ? 12.038 4.985 -0.529 1.00 87.31 91 LEU A N 1
ATOM 685 C CA . LEU A 1 91 ? 11.209 5.543 0.542 1.00 87.31 91 LEU A CA 1
ATOM 686 C C . LEU A 1 91 ? 10.986 7.056 0.420 1.00 87.31 91 LEU A C 1
ATOM 688 O O . LEU A 1 91 ? 10.068 7.584 1.040 1.00 87.31 91 LEU A O 1
ATOM 692 N N . VAL A 1 92 ? 11.799 7.768 -0.368 1.00 92.19 92 VAL A N 1
ATOM 693 C CA . VAL A 1 92 ? 11.630 9.214 -0.591 1.00 92.19 92 VAL A CA 1
ATOM 694 C C . VAL A 1 92 ? 10.524 9.490 -1.609 1.00 92.19 92 VAL A C 1
ATOM 696 O O . VAL A 1 92 ? 9.829 10.501 -1.500 1.00 92.19 92 VAL A O 1
ATOM 699 N N . HIS A 1 93 ? 10.343 8.595 -2.581 1.00 94.81 93 HIS A N 1
ATOM 700 C CA . HIS A 1 93 ? 9.379 8.741 -3.678 1.00 94.81 93 HIS A CA 1
ATOM 701 C C . HIS A 1 93 ? 8.205 7.758 -3.584 1.00 94.81 93 HIS A C 1
ATOM 703 O O . HIS A 1 93 ? 7.411 7.654 -4.517 1.00 94.81 93 HIS A O 1
ATOM 709 N N . SER A 1 94 ? 8.078 7.059 -2.455 1.00 96.12 94 SER A N 1
ATOM 710 C CA . SER A 1 94 ? 6.979 6.138 -2.177 1.00 96.12 94 SER A CA 1
ATOM 711 C C . SER A 1 94 ? 6.097 6.651 -1.044 1.00 96.12 94 SER A C 1
ATOM 713 O O . SER A 1 94 ? 6.568 7.274 -0.094 1.00 96.12 94 SER A O 1
ATOM 715 N N . SER A 1 95 ? 4.801 6.369 -1.120 1.00 97.06 95 SER A N 1
ATOM 716 C CA . SER A 1 95 ? 3.836 6.707 -0.083 1.00 97.06 95 SER A CA 1
ATOM 717 C C . SER A 1 95 ? 2.733 5.660 0.022 1.00 97.06 95 SER A C 1
ATOM 719 O O . SER A 1 95 ? 2.216 5.162 -0.978 1.00 97.06 95 SER A O 1
ATOM 721 N N . VAL A 1 96 ? 2.346 5.361 1.262 1.00 98.38 96 VAL A N 1
ATOM 722 C CA . VAL A 1 96 ? 1.133 4.607 1.580 1.00 98.38 96 VAL A CA 1
ATOM 723 C C . VAL A 1 96 ? 0.250 5.511 2.417 1.00 98.38 96 VAL A C 1
ATOM 725 O O . VAL A 1 96 ? 0.569 5.844 3.561 1.00 98.38 96 VAL A O 1
ATOM 728 N N . SER A 1 97 ? -0.862 5.934 1.834 1.00 98.38 97 SER A N 1
ATOM 729 C CA . SER A 1 97 ? -1.814 6.836 2.467 1.00 98.38 97 SER A CA 1
ATOM 730 C C . SER A 1 97 ? -3.195 6.210 2.530 1.00 98.38 97 SER A C 1
ATOM 732 O O . SER A 1 97 ? -3.526 5.282 1.797 1.00 98.38 97 SER A O 1
ATOM 734 N N . PHE A 1 98 ? -4.021 6.702 3.440 1.00 98.38 98 PHE A N 1
ATOM 735 C CA . PHE A 1 98 ? -5.395 6.259 3.564 1.00 98.38 98 PHE A CA 1
ATOM 736 C C . PHE A 1 98 ? -6.320 7.418 3.901 1.00 98.38 98 PHE A C 1
ATOM 738 O O . PHE A 1 98 ? -5.909 8.474 4.390 1.00 98.38 98 PHE A O 1
ATOM 745 N N . LYS A 1 99 ? -7.610 7.201 3.659 1.00 96.88 99 LYS A N 1
ATOM 746 C CA . LYS A 1 99 ? -8.673 8.068 4.148 1.00 96.88 99 LYS A CA 1
ATOM 747 C C . LYS A 1 99 ? -9.894 7.273 4.584 1.00 96.88 99 LYS A C 1
ATOM 749 O O . LYS A 1 99 ? -10.294 6.309 3.933 1.00 96.88 99 LYS A O 1
ATOM 754 N N . ALA A 1 100 ? -10.515 7.718 5.666 1.00 95.00 100 ALA A N 1
ATOM 755 C CA . ALA A 1 100 ? -11.789 7.201 6.156 1.00 95.00 100 ALA A CA 1
ATOM 756 C C . ALA A 1 100 ? -12.765 8.358 6.375 1.00 95.00 100 ALA A C 1
ATOM 758 O O . ALA A 1 100 ? -12.348 9.507 6.569 1.00 95.00 100 ALA A O 1
ATOM 759 N N . ARG A 1 101 ? -14.068 8.081 6.299 1.00 91.62 101 ARG A N 1
ATOM 760 C CA . ARG A 1 101 ? -15.076 9.107 6.575 1.00 91.62 101 ARG A CA 1
ATOM 761 C C . ARG A 1 101 ? -15.075 9.451 8.062 1.00 91.62 101 ARG A C 1
ATOM 763 O O . ARG A 1 101 ? -14.644 8.679 8.898 1.00 91.62 101 ARG A O 1
ATOM 770 N N . HIS A 1 102 ? -15.559 10.630 8.409 1.00 90.06 102 HIS A N 1
ATOM 771 C CA . HIS A 1 102 ? -16.000 10.935 9.762 1.00 90.06 102 HIS A CA 1
ATOM 772 C C . HIS A 1 102 ? -17.416 11.477 9.651 1.00 90.06 102 HIS A C 1
ATOM 774 O O . HIS A 1 102 ? -17.642 12.483 8.982 1.00 90.06 102 HIS A O 1
ATOM 780 N N . LEU A 1 103 ? -18.355 10.743 10.239 1.00 87.44 103 LEU A N 1
ATOM 781 C CA . LEU A 1 103 ? -19.800 10.945 10.253 1.00 87.44 103 LEU A CA 1
ATOM 782 C C . LEU A 1 103 ? -20.388 11.171 8.851 1.00 87.44 103 LEU A C 1
ATOM 784 O O . LEU A 1 103 ? -21.319 11.949 8.693 1.00 87.44 103 LEU A O 1
ATOM 788 N N . ASP A 1 104 ? -19.780 10.565 7.824 1.00 84.62 104 ASP A N 1
ATOM 789 C CA . ASP A 1 104 ? -20.061 10.787 6.396 1.00 84.62 104 ASP A CA 1
ATOM 790 C C . ASP A 1 104 ? -19.989 12.252 5.910 1.00 84.62 104 ASP A C 1
ATOM 792 O O . ASP A 1 104 ? -20.274 12.545 4.748 1.00 84.62 104 ASP A O 1
ATOM 796 N N . ILE A 1 105 ? -19.500 13.177 6.741 1.00 89.56 105 ILE A N 1
ATOM 797 C CA . ILE A 1 105 ? -19.410 14.613 6.437 1.00 89.56 105 ILE A CA 1
ATOM 798 C C . ILE A 1 105 ? -18.019 15.028 5.960 1.00 89.56 105 ILE A C 1
ATOM 800 O O . ILE A 1 105 ? -17.902 15.852 5.055 1.00 89.56 105 ILE A O 1
ATOM 804 N N . SER A 1 106 ? -16.955 14.434 6.500 1.00 92.25 106 SER A N 1
ATOM 805 C CA . SER A 1 106 ? -15.573 14.806 6.173 1.00 92.25 106 SER A CA 1
ATOM 806 C C . SER A 1 106 ? -14.675 13.588 5.979 1.00 92.25 106 SER A C 1
ATOM 808 O O . SER A 1 106 ? -15.083 12.455 6.239 1.00 92.25 106 SER A O 1
ATOM 810 N N . TRP A 1 107 ? -13.467 13.829 5.470 1.00 94.50 107 TRP A N 1
ATOM 811 C CA . TRP A 1 107 ? -12.424 12.822 5.320 1.00 94.50 107 TRP A CA 1
ATOM 812 C C . TRP A 1 107 ? -11.340 13.038 6.366 1.00 94.50 107 TRP A C 1
ATOM 814 O O . TRP A 1 107 ? -10.826 14.146 6.523 1.00 94.50 107 TRP A O 1
ATOM 824 N N . ILE A 1 108 ? -10.979 11.964 7.057 1.00 94.62 108 ILE A N 1
ATOM 825 C CA . ILE A 1 108 ? -9.753 11.892 7.840 1.00 94.62 108 ILE A CA 1
ATOM 826 C C . ILE A 1 108 ? -8.695 11.253 6.963 1.00 94.62 108 ILE A C 1
ATOM 828 O O . ILE A 1 108 ? -8.889 10.132 6.504 1.00 94.62 108 ILE A O 1
ATOM 832 N N . HIS A 1 109 ? -7.601 11.973 6.746 1.00 97.44 109 HIS A N 1
ATOM 833 C CA . HIS A 1 109 ? -6.444 11.491 6.009 1.00 97.44 109 HIS A CA 1
ATOM 834 C C . HIS A 1 109 ? -5.382 10.990 6.983 1.00 97.44 109 HIS A C 1
ATOM 836 O O . HIS A 1 109 ? -5.202 11.561 8.060 1.00 97.44 109 HIS A O 1
ATOM 842 N N . GLY A 1 110 ? -4.679 9.942 6.582 1.00 98.12 110 GLY A N 1
ATOM 843 C CA . GLY A 1 110 ? -3.498 9.452 7.269 1.00 98.12 110 GLY A CA 1
ATOM 844 C C . GLY A 1 110 ? -2.525 8.804 6.299 1.00 98.12 110 GLY A C 1
ATOM 845 O O . GLY A 1 110 ? -2.820 8.630 5.114 1.00 98.12 110 GLY A O 1
ATOM 846 N N . ARG A 1 111 ? -1.352 8.463 6.810 1.00 98.50 111 ARG A N 1
ATOM 847 C CA . ARG A 1 111 ? -0.299 7.747 6.090 1.00 98.50 111 ARG A CA 1
ATOM 848 C C . ARG A 1 111 ? 0.479 6.848 7.034 1.00 98.50 111 ARG A C 1
ATOM 850 O O . ARG A 1 111 ? 0.367 6.987 8.251 1.00 98.50 111 ARG A O 1
ATOM 857 N N . PHE A 1 112 ? 1.274 5.965 6.451 1.00 98.56 112 PHE A N 1
ATOM 858 C CA . PHE A 1 112 ? 2.308 5.221 7.154 1.00 98.56 112 PHE A CA 1
ATOM 859 C C . PHE A 1 112 ? 3.672 5.715 6.690 1.00 98.56 112 PHE A C 1
ATOM 861 O O . PHE A 1 112 ? 3.920 5.822 5.489 1.00 98.56 112 PHE A O 1
ATOM 868 N N . ASN A 1 113 ? 4.522 6.069 7.649 1.00 97.69 113 ASN A N 1
ATOM 869 C CA . ASN A 1 113 ? 5.824 6.683 7.383 1.00 97.69 113 ASN A CA 1
ATOM 870 C C . ASN A 1 113 ? 6.971 5.665 7.305 1.00 97.69 113 ASN A C 1
ATOM 872 O O . ASN A 1 113 ? 8.066 6.033 6.890 1.00 97.69 113 ASN A O 1
ATOM 876 N N . ASP A 1 114 ? 6.734 4.416 7.705 1.00 97.19 114 ASP A N 1
ATOM 877 C CA . ASP A 1 114 ? 7.715 3.335 7.647 1.00 97.19 114 ASP A CA 1
ATOM 878 C C . ASP A 1 114 ? 7.139 2.176 6.830 1.00 97.19 114 ASP A C 1
ATOM 880 O O . ASP A 1 114 ? 6.218 1.461 7.247 1.00 97.19 114 ASP A O 1
ATOM 884 N N . VAL A 1 115 ? 7.656 2.066 5.610 1.00 96.19 115 VAL A N 1
ATOM 885 C CA . VAL A 1 115 ? 7.279 1.070 4.615 1.00 96.19 115 VAL A CA 1
ATOM 886 C C . VAL A 1 115 ? 8.546 0.442 4.058 1.00 96.19 115 VAL A C 1
ATOM 888 O O . VAL A 1 115 ? 9.585 1.085 3.950 1.00 96.19 115 VAL A O 1
ATOM 891 N N . SER A 1 116 ? 8.472 -0.830 3.704 1.00 95.44 116 SER A N 1
ATOM 892 C CA . SER A 1 116 ? 9.591 -1.595 3.166 1.00 95.44 116 SER A CA 1
ATOM 893 C C . SER A 1 116 ? 9.077 -2.720 2.278 1.00 95.44 116 SER A C 1
ATOM 895 O O . SER A 1 116 ? 7.875 -2.976 2.201 1.00 95.44 116 SER A O 1
ATOM 897 N N . GLY A 1 117 ? 9.985 -3.391 1.581 1.00 94.19 117 GLY A N 1
ATOM 898 C CA . GLY A 1 117 ? 9.647 -4.505 0.709 1.00 94.19 117 GLY A CA 1
ATOM 899 C C . GLY A 1 117 ? 10.452 -4.481 -0.577 1.00 94.19 117 GLY A C 1
ATOM 900 O O . GLY A 1 117 ? 11.407 -3.718 -0.731 1.00 94.19 117 GLY A O 1
ATOM 901 N N . MET A 1 118 ? 10.064 -5.357 -1.490 1.00 96.31 118 MET A N 1
ATOM 902 C CA . MET A 1 118 ? 10.708 -5.511 -2.785 1.00 96.31 118 MET A CA 1
ATOM 903 C C . MET A 1 118 ? 9.710 -6.055 -3.793 1.00 96.31 118 MET A C 1
ATOM 905 O O . MET A 1 118 ? 8.738 -6.733 -3.445 1.00 96.31 118 MET A O 1
ATOM 909 N N . PHE A 1 119 ? 9.987 -5.798 -5.058 1.00 97.69 119 PHE A N 1
ATOM 910 C CA . PHE A 1 119 ? 9.271 -6.424 -6.152 1.00 97.69 119 PHE A CA 1
ATOM 911 C C . PHE A 1 119 ? 10.248 -6.819 -7.251 1.00 97.69 119 PHE A C 1
ATOM 913 O O . PHE A 1 119 ? 11.322 -6.236 -7.383 1.00 97.69 119 PHE A O 1
ATOM 920 N N . SER A 1 120 ? 9.866 -7.818 -8.033 1.00 97.62 120 SER A N 1
ATOM 921 C CA . SER A 1 120 ? 10.615 -8.269 -9.198 1.00 97.62 120 SER A CA 1
ATOM 922 C C . SER A 1 120 ? 9.728 -8.148 -10.428 1.00 97.62 120 SER A C 1
ATOM 924 O O . SER A 1 120 ? 8.523 -8.403 -10.355 1.00 97.62 120 SER A O 1
ATOM 926 N N . ILE A 1 121 ? 10.306 -7.726 -11.549 1.00 97.38 121 ILE A N 1
ATOM 927 C CA . ILE A 1 121 ? 9.609 -7.656 -12.835 1.00 97.38 121 ILE A CA 1
ATOM 928 C C . ILE A 1 121 ? 10.338 -8.555 -13.821 1.00 97.38 121 ILE A C 1
ATOM 930 O O . ILE A 1 121 ? 11.464 -8.261 -14.227 1.00 97.38 121 ILE A O 1
ATOM 934 N N . ASP A 1 122 ? 9.673 -9.625 -14.240 1.00 96.38 122 ASP A N 1
ATOM 935 C CA . ASP A 1 122 ? 10.113 -10.441 -15.367 1.00 96.38 122 ASP A CA 1
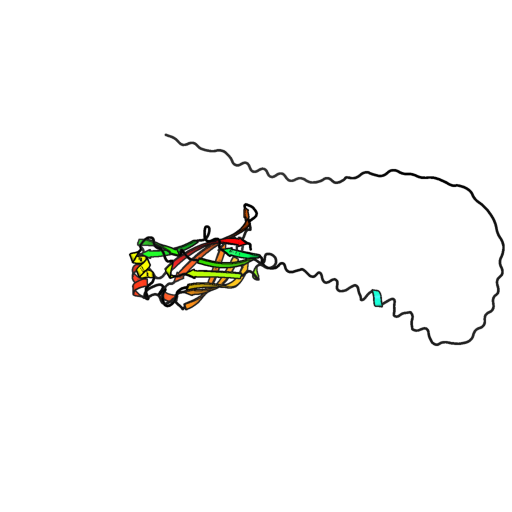ATOM 936 C C . ASP A 1 122 ? 9.507 -9.844 -16.646 1.00 96.38 122 ASP A C 1
ATOM 938 O O . ASP A 1 122 ? 8.296 -9.837 -16.850 1.00 96.38 122 ASP A O 1
ATOM 942 N N . ARG A 1 123 ? 10.350 -9.240 -17.486 1.00 92.56 123 ARG A N 1
ATOM 943 C CA . ARG A 1 123 ? 9.891 -8.578 -18.718 1.00 92.56 123 ARG A CA 1
ATOM 944 C C . ARG A 1 123 ? 9.617 -9.562 -19.852 1.00 92.56 123 ARG A C 1
ATOM 946 O O . ARG A 1 123 ? 8.887 -9.200 -20.774 1.00 92.56 123 ARG A O 1
ATOM 953 N N . ASP A 1 124 ? 10.183 -10.763 -19.781 1.00 93.62 124 ASP A N 1
ATOM 954 C CA . ASP A 1 124 ? 10.003 -11.811 -20.785 1.00 93.62 124 ASP A CA 1
ATOM 955 C C . ASP A 1 124 ? 8.734 -12.626 -20.490 1.00 93.62 124 ASP A C 1
ATOM 957 O O . ASP A 1 124 ? 7.988 -12.975 -21.406 1.00 93.62 124 ASP A O 1
ATOM 961 N N . ASP A 1 125 ? 8.453 -12.873 -19.210 1.00 95.31 125 ASP A N 1
ATOM 962 C CA . ASP A 1 125 ? 7.223 -13.493 -18.718 1.00 95.31 125 ASP A CA 1
ATOM 963 C C . ASP A 1 125 ? 6.669 -12.724 -17.504 1.00 95.31 125 ASP A C 1
ATOM 965 O O . ASP A 1 125 ? 6.933 -13.083 -16.352 1.00 95.31 125 ASP A O 1
ATOM 969 N N . PRO A 1 126 ? 5.830 -11.696 -17.729 1.00 94.56 126 PRO A N 1
ATOM 970 C CA . PRO A 1 126 ? 5.338 -10.846 -16.650 1.00 94.56 126 PRO A CA 1
ATOM 971 C C . PRO A 1 126 ? 4.510 -11.565 -15.584 1.00 94.56 126 PRO A C 1
ATOM 973 O O . PRO A 1 126 ? 4.361 -11.027 -14.486 1.00 94.56 126 PRO A O 1
ATOM 976 N N . SER A 1 127 ? 4.020 -12.780 -15.860 1.00 95.88 127 SER A N 1
ATOM 977 C CA . SER A 1 127 ? 3.311 -13.597 -14.870 1.00 95.88 127 SER A CA 1
ATOM 978 C C . SER A 1 127 ? 4.212 -14.130 -13.750 1.00 95.88 127 SER A C 1
ATOM 980 O O . SER A 1 127 ? 3.716 -14.505 -12.688 1.00 95.88 127 SER A O 1
ATOM 982 N N . ARG A 1 128 ? 5.535 -14.116 -13.961 1.00 96.81 128 ARG A N 1
ATOM 983 C CA . ARG A 1 128 ? 6.560 -14.504 -12.979 1.00 96.81 128 ARG A CA 1
ATOM 984 C C . ARG A 1 128 ? 7.042 -13.347 -12.105 1.00 96.81 128 ARG A C 1
ATOM 986 O O . ARG A 1 128 ? 7.879 -13.565 -11.232 1.00 96.81 128 ARG A O 1
ATOM 993 N N . SER A 1 129 ? 6.524 -12.140 -12.328 1.00 97.81 129 SER A N 1
ATOM 994 C CA . SER A 1 129 ? 6.789 -10.977 -11.476 1.00 97.81 129 SER A CA 1
ATOM 995 C C . SER A 1 129 ? 6.238 -11.203 -10.065 1.00 97.81 129 SER A C 1
ATOM 997 O O . SER A 1 129 ? 5.261 -11.928 -9.875 1.00 97.81 129 SER A O 1
ATOM 999 N N . THR A 1 130 ? 6.828 -10.556 -9.063 1.00 98.31 130 THR A N 1
ATOM 1000 C CA . THR A 1 130 ? 6.400 -10.683 -7.659 1.00 98.31 130 THR A CA 1
ATOM 1001 C C . THR A 1 130 ? 6.347 -9.329 -6.980 1.00 98.31 130 THR A C 1
ATOM 1003 O O . THR A 1 130 ? 7.230 -8.509 -7.204 1.00 98.31 130 THR A O 1
ATOM 1006 N N . PHE A 1 131 ? 5.393 -9.121 -6.078 1.00 98.50 131 PHE A N 1
ATOM 1007 C CA . PHE A 1 131 ? 5.250 -7.895 -5.295 1.00 98.50 131 PHE A CA 1
ATOM 1008 C C . PHE A 1 131 ? 5.111 -8.229 -3.811 1.00 98.50 131 PHE A C 1
ATOM 1010 O O . PHE A 1 131 ? 4.280 -9.061 -3.436 1.00 98.50 131 PHE A O 1
ATOM 1017 N N . ALA A 1 132 ? 5.902 -7.574 -2.964 1.00 98.31 132 ALA A N 1
ATOM 1018 C CA . ALA A 1 132 ? 5.802 -7.688 -1.517 1.00 98.31 132 ALA A CA 1
ATOM 1019 C C . ALA A 1 132 ? 5.976 -6.320 -0.854 1.00 98.31 132 ALA A C 1
ATOM 1021 O O . ALA A 1 132 ? 6.946 -5.618 -1.135 1.00 98.31 132 ALA A O 1
ATOM 1022 N N . LEU A 1 133 ? 5.062 -5.972 0.051 1.00 97.94 133 LEU A N 1
ATOM 1023 C CA . LEU A 1 133 ? 5.064 -4.718 0.803 1.00 97.94 133 LEU A CA 1
ATOM 1024 C C . LEU A 1 133 ? 4.842 -5.017 2.287 1.00 97.94 133 LEU A C 1
ATOM 1026 O O . LEU A 1 133 ? 3.930 -5.762 2.643 1.00 97.94 133 LEU A O 1
ATOM 1030 N N . THR A 1 134 ? 5.637 -4.389 3.143 1.00 98.31 134 THR A N 1
ATOM 1031 C CA . THR A 1 134 ? 5.507 -4.430 4.599 1.00 98.31 134 THR A CA 1
ATOM 1032 C C . THR A 1 134 ? 5.430 -3.007 5.125 1.00 98.31 134 THR A C 1
ATOM 1034 O O . THR A 1 134 ? 6.267 -2.166 4.806 1.00 98.31 134 THR A O 1
ATOM 1037 N N . ILE A 1 135 ? 4.433 -2.737 5.954 1.00 98.56 135 ILE A N 1
ATOM 1038 C CA . ILE A 1 135 ? 4.187 -1.441 6.581 1.00 98.56 135 ILE A CA 1
ATOM 1039 C C . ILE A 1 135 ? 4.304 -1.630 8.092 1.00 98.56 135 ILE A C 1
ATOM 1041 O O . ILE A 1 135 ? 3.644 -2.517 8.639 1.00 98.56 135 ILE A O 1
ATOM 1045 N N . GLN A 1 136 ? 5.082 -0.789 8.776 1.00 98.50 136 GLN A N 1
ATOM 1046 C CA . GLN A 1 136 ? 5.071 -0.762 10.241 1.00 98.50 136 GLN A CA 1
ATOM 1047 C C . GLN A 1 136 ? 3.834 -0.001 10.712 1.00 98.50 136 GLN A C 1
ATOM 1049 O O . GLN A 1 136 ? 3.667 1.190 10.432 1.00 98.50 136 GLN A O 1
ATOM 1054 N N . ALA A 1 137 ? 2.938 -0.685 11.414 1.00 98.50 137 ALA A N 1
ATOM 1055 C CA . ALA A 1 137 ? 1.633 -0.147 11.779 1.00 98.50 137 ALA A CA 1
ATOM 1056 C C . ALA A 1 137 ? 1.736 1.014 12.788 1.00 98.50 137 ALA A C 1
ATOM 1058 O O . ALA A 1 137 ? 0.895 1.915 12.801 1.00 98.50 137 ALA A O 1
ATOM 1059 N N . ASP A 1 138 ? 2.785 1.042 13.614 1.00 98.38 138 ASP A N 1
ATOM 1060 C CA . ASP A 1 138 ? 3.043 2.130 14.561 1.00 98.38 138 ASP A CA 1
ATOM 1061 C C . ASP A 1 138 ? 3.533 3.427 13.893 1.00 98.38 138 ASP A C 1
ATOM 1063 O O . ASP A 1 138 ? 3.469 4.493 14.514 1.00 98.38 138 ASP A O 1
ATOM 1067 N N . SER A 1 139 ? 3.907 3.382 12.613 1.00 98.56 139 SER A N 1
ATOM 1068 C CA . SER A 1 139 ? 4.276 4.557 11.815 1.00 98.56 139 SER A CA 1
ATOM 1069 C C . SER A 1 139 ? 3.079 5.389 11.333 1.00 98.56 139 SER A C 1
ATOM 1071 O O . SER A 1 139 ? 3.263 6.352 10.585 1.00 98.56 139 SER A O 1
ATOM 1073 N N . VAL A 1 140 ? 1.860 5.033 11.763 1.00 98.69 140 VAL A N 1
ATOM 1074 C CA . VAL A 1 140 ? 0.628 5.765 11.453 1.00 98.69 140 VAL A CA 1
ATOM 1075 C C . VAL A 1 140 ? 0.713 7.237 11.872 1.00 98.69 140 VAL A C 1
ATOM 1077 O O . VAL A 1 140 ? 1.081 7.568 13.004 1.00 98.69 140 VAL A O 1
ATOM 1080 N N . ASP A 1 141 ? 0.343 8.112 10.942 1.00 98.62 141 ASP A N 1
ATOM 1081 C CA . ASP A 1 141 ? 0.402 9.567 11.073 1.00 98.62 141 ASP A CA 1
ATOM 1082 C C . ASP A 1 141 ? -0.825 10.203 10.411 1.00 98.62 141 ASP A C 1
ATOM 1084 O O . ASP A 1 141 ? -1.048 10.072 9.204 1.00 98.62 141 ASP A O 1
ATOM 1088 N N . THR A 1 142 ? -1.634 10.892 11.213 1.00 98.06 142 THR A N 1
ATOM 1089 C CA . THR A 1 142 ? -2.798 11.683 10.781 1.00 98.06 142 THR A CA 1
ATOM 1090 C C . THR A 1 142 ? -2.602 13.179 11.028 1.00 98.06 142 THR A C 1
ATOM 1092 O O . THR A 1 142 ? -3.574 13.941 11.046 1.00 98.06 142 THR A O 1
ATOM 1095 N N . ALA A 1 143 ? -1.354 13.603 11.256 1.00 98.06 143 ALA A N 1
ATOM 1096 C CA . ALA A 1 143 ? -0.975 14.927 11.739 1.00 98.06 143 ALA A CA 1
ATOM 1097 C C . ALA A 1 143 ? -1.681 15.317 13.056 1.00 98.06 143 ALA A C 1
ATOM 1099 O O . ALA A 1 143 ? -1.937 16.494 13.324 1.00 98.06 143 ALA A O 1
ATOM 1100 N N . ASN A 1 144 ? -2.031 14.328 13.884 1.00 98.19 144 ASN A N 1
ATOM 1101 C CA . ASN A 1 144 ? -2.673 14.525 15.178 1.00 98.19 144 ASN A CA 1
ATOM 1102 C C . ASN A 1 144 ? -2.176 13.469 16.169 1.00 98.19 144 ASN A C 1
ATOM 1104 O O . ASN A 1 144 ? -2.703 12.361 16.230 1.00 98.19 144 ASN A O 1
ATOM 1108 N N . GLU A 1 145 ? -1.208 13.846 17.004 1.00 98.06 145 GLU A N 1
ATOM 1109 C CA . GLU A 1 145 ? -0.522 12.923 17.917 1.00 98.06 145 GLU A CA 1
ATOM 1110 C C . GLU A 1 145 ? -1.474 12.143 18.836 1.00 98.06 145 GLU A C 1
ATOM 1112 O O . GLU A 1 145 ? -1.276 10.952 19.084 1.00 98.06 145 GLU A O 1
ATOM 1117 N N . ALA A 1 146 ? -2.534 12.790 19.336 1.00 97.88 146 ALA A N 1
ATOM 1118 C CA . ALA A 1 146 ? -3.511 12.140 20.204 1.00 97.88 146 ALA A CA 1
ATOM 1119 C C . ALA A 1 146 ? -4.303 11.057 19.455 1.00 97.88 146 ALA A C 1
ATOM 1121 O O . ALA A 1 146 ? -4.531 9.969 19.990 1.00 97.88 146 ALA A O 1
ATOM 1122 N N . ARG A 1 147 ? -4.691 11.332 18.205 1.00 96.12 147 ARG A N 1
ATOM 1123 C CA . ARG A 1 147 ? -5.349 10.353 17.335 1.00 96.12 147 ARG A CA 1
ATOM 1124 C C . ARG A 1 147 ? -4.399 9.233 16.956 1.00 96.12 147 ARG A C 1
ATOM 1126 O O . ARG A 1 147 ? -4.787 8.078 17.057 1.00 96.12 147 ARG A O 1
ATOM 1133 N N . ASP A 1 148 ? -3.164 9.552 16.602 1.00 98.56 148 ASP A N 1
ATOM 1134 C CA . ASP A 1 148 ? -2.166 8.556 16.213 1.00 98.56 148 ASP A CA 1
ATOM 1135 C C . ASP A 1 148 ? -1.851 7.627 17.388 1.00 98.56 148 ASP A C 1
ATOM 1137 O O . ASP A 1 148 ? -1.718 6.416 17.226 1.00 98.56 148 ASP A O 1
ATOM 1141 N N . LYS A 1 149 ? -1.791 8.155 18.616 1.00 98.38 149 LYS A N 1
ATOM 1142 C CA . LYS A 1 149 ? -1.677 7.333 19.828 1.00 98.38 149 LYS A CA 1
ATOM 1143 C C . LYS A 1 149 ? -2.867 6.385 19.991 1.00 98.38 149 LYS A C 1
ATOM 1145 O O . LYS A 1 149 ? -2.662 5.242 20.396 1.00 98.38 149 LYS A O 1
ATOM 1150 N N . HIS A 1 150 ? -4.080 6.843 19.685 1.00 95.88 150 HIS A N 1
ATOM 1151 C CA . HIS A 1 150 ? -5.297 6.035 19.774 1.00 95.88 150 HIS A CA 1
ATOM 1152 C C . HIS A 1 150 ? -5.378 4.969 18.672 1.00 95.88 150 HIS A C 1
ATOM 1154 O O . HIS A 1 150 ? -5.711 3.827 18.966 1.00 95.88 150 HIS A O 1
ATOM 1160 N N . LEU A 1 151 ? -4.991 5.301 17.437 1.00 96.81 151 LEU A N 1
ATOM 1161 C CA . LEU A 1 151 ? -4.943 4.360 16.313 1.00 96.81 151 LEU A CA 1
ATOM 1162 C C . LEU A 1 151 ? -4.003 3.175 16.579 1.00 96.81 151 LEU A C 1
ATOM 1164 O O . LEU A 1 151 ? -4.211 2.097 16.034 1.00 96.81 151 LEU A O 1
ATOM 1168 N N . ARG A 1 152 ? -3.002 3.343 17.449 1.00 98.19 152 ARG A N 1
ATOM 1169 C CA . ARG A 1 152 ? -2.091 2.263 17.854 1.00 98.19 152 ARG A CA 1
ATOM 1170 C C . ARG A 1 152 ? -2.662 1.299 18.906 1.00 98.19 152 ARG A C 1
ATOM 1172 O O . ARG A 1 152 ? -2.004 0.319 19.238 1.00 98.19 152 ARG A O 1
ATOM 1179 N N . GLN A 1 153 ? -3.830 1.592 19.482 1.00 97.38 153 GLN A N 1
ATOM 1180 C CA . GLN A 1 153 ? -4.435 0.793 20.558 1.00 97.38 153 GLN A CA 1
ATOM 1181 C C . GLN A 1 153 ? -5.239 -0.410 20.017 1.00 97.38 153 GLN A C 1
ATOM 1183 O O . GLN A 1 153 ? -5.530 -0.441 18.817 1.00 97.38 153 GLN A O 1
ATOM 1188 N N . PRO A 1 154 ? -5.637 -1.362 20.891 1.00 95.94 154 PRO A N 1
ATOM 1189 C CA . PRO A 1 154 ? -6.383 -2.569 20.514 1.00 95.94 154 PRO A CA 1
ATOM 1190 C C . PRO A 1 154 ? -7.694 -2.358 19.750 1.00 95.94 154 PRO A C 1
ATOM 1192 O O . PRO A 1 154 ? -8.132 -3.243 19.027 1.00 95.94 154 PRO A O 1
ATOM 1195 N N . ASP A 1 155 ? -8.317 -1.184 19.868 1.00 91.44 155 ASP A N 1
ATOM 1196 C CA . ASP A 1 155 ? -9.564 -0.890 19.150 1.00 91.44 155 ASP A CA 1
ATOM 1197 C C . ASP A 1 155 ? -9.347 -0.662 17.633 1.00 91.44 155 ASP A C 1
ATOM 1199 O O . ASP A 1 155 ? -10.312 -0.656 16.862 1.00 91.44 155 ASP A O 1
ATOM 1203 N N . TYR A 1 156 ? -8.092 -0.452 17.202 1.00 94.88 156 TYR A N 1
ATOM 1204 C CA . TYR A 1 156 ? -7.700 -0.108 15.828 1.00 94.88 156 TYR A CA 1
ATOM 1205 C C . TYR A 1 156 ? -6.599 -1.032 15.284 1.00 94.88 156 TYR A C 1
ATOM 1207 O O . TYR A 1 156 ? -6.885 -2.160 14.909 1.00 94.88 156 TYR A O 1
ATOM 1215 N N . PHE A 1 157 ? -5.353 -0.552 15.166 1.00 96.94 157 PHE A N 1
ATOM 1216 C CA . PHE A 1 157 ? -4.264 -1.329 14.567 1.00 96.94 157 PHE A CA 1
ATOM 1217 C C . PHE A 1 157 ? -3.585 -2.278 15.558 1.00 96.94 157 PHE A C 1
ATOM 1219 O O . PHE A 1 157 ? -2.846 -3.147 15.108 1.00 96.94 157 PHE A O 1
ATOM 1226 N N . ASP A 1 158 ? -3.810 -2.108 16.868 1.00 97.44 158 ASP A N 1
ATOM 1227 C CA . ASP A 1 158 ? -3.181 -2.889 17.943 1.00 97.44 158 ASP A CA 1
ATOM 1228 C C . ASP A 1 158 ? -1.693 -3.173 17.688 1.00 97.44 158 ASP A C 1
ATOM 1230 O O . ASP A 1 158 ? -1.237 -4.313 17.592 1.00 97.44 158 ASP A O 1
ATOM 1234 N N . THR A 1 159 ? -0.904 -2.111 17.530 1.00 98.25 159 THR A N 1
ATOM 1235 C CA . THR A 1 159 ? 0.439 -2.219 16.935 1.00 98.25 159 THR A CA 1
ATOM 1236 C C . THR A 1 159 ? 1.437 -2.956 17.822 1.00 98.25 159 THR A C 1
ATOM 1238 O O . THR A 1 159 ? 2.536 -3.281 17.387 1.00 98.25 159 THR A O 1
ATOM 1241 N N . LYS A 1 160 ? 1.077 -3.219 19.083 1.00 97.94 160 LYS A N 1
ATOM 1242 C CA . LYS A 1 160 ? 1.867 -4.072 19.975 1.00 97.94 160 LYS A CA 1
ATOM 1243 C C . LYS A 1 160 ? 1.679 -5.552 19.662 1.00 97.94 160 LYS A C 1
ATOM 1245 O O . LYS A 1 160 ? 2.637 -6.308 19.784 1.00 97.94 160 LYS A O 1
ATOM 1250 N N . GLN A 1 161 ? 0.462 -5.960 19.309 1.00 98.12 161 GLN A N 1
ATOM 1251 C CA . GLN A 1 161 ? 0.139 -7.345 18.979 1.00 98.12 161 GLN A CA 1
ATOM 1252 C C . GLN A 1 161 ? 0.346 -7.634 17.489 1.00 98.12 161 GLN A C 1
ATOM 1254 O O . GLN A 1 161 ? 0.821 -8.712 17.134 1.00 98.12 161 GLN A O 1
ATOM 1259 N N . TYR A 1 162 ? 0.043 -6.659 16.630 1.00 98.38 162 TYR A N 1
ATOM 1260 C CA . TYR A 1 162 ? 0.155 -6.743 15.176 1.00 98.38 162 TYR A CA 1
ATOM 1261 C C . TYR A 1 162 ? 1.027 -5.590 14.654 1.00 98.38 162 TYR A C 1
ATOM 1263 O O . TYR A 1 162 ? 0.511 -4.570 14.196 1.00 98.38 162 TYR A O 1
ATOM 1271 N N . PRO A 1 163 ? 2.363 -5.710 14.754 1.00 98.44 163 PRO A N 1
ATOM 1272 C CA . PRO A 1 163 ? 3.271 -4.615 14.415 1.00 98.44 163 PRO A CA 1
ATOM 1273 C C . PRO A 1 163 ? 3.315 -4.306 12.915 1.00 98.44 163 PRO A C 1
ATOM 1275 O O . PRO A 1 163 ? 3.647 -3.182 12.546 1.00 98.44 163 PRO A O 1
ATOM 1278 N N . THR A 1 164 ? 2.962 -5.266 12.055 1.00 98.62 164 THR A N 1
ATOM 1279 C CA . THR A 1 164 ? 3.054 -5.130 10.599 1.00 98.62 164 THR A CA 1
ATOM 1280 C C . THR A 1 164 ? 1.702 -5.264 9.898 1.00 98.62 164 THR A C 1
ATOM 1282 O O . THR A 1 164 ? 0.801 -5.984 10.336 1.00 98.62 164 THR A O 1
ATOM 1285 N N . ILE A 1 165 ? 1.578 -4.556 8.774 1.00 98.62 165 ILE A N 1
ATOM 1286 C CA . ILE A 1 165 ? 0.574 -4.785 7.730 1.00 98.62 165 ILE A CA 1
ATOM 1287 C C . ILE A 1 165 ? 1.339 -5.247 6.492 1.00 98.62 165 ILE A C 1
ATOM 1289 O O . ILE A 1 165 ? 2.315 -4.606 6.097 1.00 98.62 165 ILE A O 1
ATOM 1293 N N . GLU A 1 166 ? 0.930 -6.358 5.890 1.00 98.56 166 GLU A N 1
ATOM 1294 C CA . GLU A 1 166 ? 1.725 -7.045 4.869 1.00 98.56 166 GLU A CA 1
ATOM 1295 C C . GLU A 1 166 ? 0.893 -7.383 3.637 1.00 98.56 166 GLU A C 1
ATOM 1297 O O . GLU A 1 166 ? -0.269 -7.769 3.744 1.00 98.56 166 GLU A O 1
ATOM 1302 N N . PHE A 1 167 ? 1.507 -7.271 2.463 1.00 98.75 167 PHE A N 1
ATOM 1303 C CA . PHE A 1 167 ? 0.983 -7.792 1.209 1.00 98.75 167 PHE A CA 1
ATOM 1304 C C . PHE A 1 167 ? 2.035 -8.667 0.535 1.00 98.75 167 PHE A C 1
ATOM 1306 O O . PHE A 1 167 ? 3.192 -8.257 0.416 1.00 98.75 167 PHE A O 1
ATOM 1313 N N . LYS A 1 168 ? 1.631 -9.839 0.040 1.00 98.75 168 LYS A N 1
ATOM 1314 C CA . LYS A 1 168 ? 2.488 -10.723 -0.755 1.00 98.75 168 LYS A CA 1
ATOM 1315 C C . LYS A 1 168 ? 1.721 -11.305 -1.935 1.00 98.75 168 LYS A C 1
ATOM 1317 O O . LYS A 1 168 ? 0.746 -12.026 -1.749 1.00 98.75 168 LYS A O 1
ATOM 1322 N N . SER A 1 169 ? 2.186 -11.029 -3.151 1.00 98.75 169 SER A N 1
ATOM 1323 C CA . SER A 1 169 ? 1.563 -11.538 -4.374 1.00 98.75 169 SER A CA 1
ATOM 1324 C C . SER A 1 169 ? 1.628 -13.065 -4.467 1.00 98.75 169 SER A C 1
ATOM 1326 O O . SER A 1 169 ? 2.686 -13.659 -4.246 1.00 98.75 169 SER A O 1
ATOM 1328 N N . THR A 1 170 ? 0.531 -13.674 -4.898 1.00 98.69 170 THR A N 1
ATOM 1329 C CA . THR A 1 170 ? 0.408 -15.091 -5.269 1.00 98.69 170 THR A CA 1
ATOM 1330 C C . THR A 1 170 ? 0.236 -15.271 -6.778 1.00 98.69 170 THR A C 1
ATOM 1332 O O . THR A 1 170 ? 0.5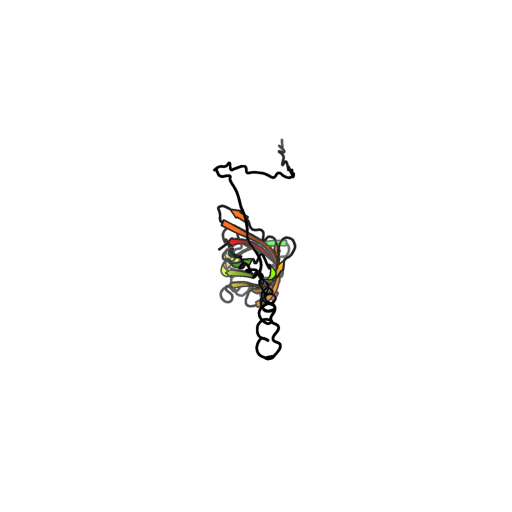92 -16.318 -7.315 1.00 98.69 170 THR A O 1
ATOM 1335 N N . SER A 1 171 ? -0.266 -14.250 -7.482 1.00 98.56 171 SER A N 1
ATOM 1336 C CA . SER A 1 171 ? -0.424 -14.249 -8.937 1.00 98.56 171 SER A CA 1
ATOM 1337 C C . SER A 1 171 ? -0.286 -12.841 -9.509 1.00 98.56 171 SER A C 1
ATOM 1339 O O . SER A 1 171 ? -0.805 -11.877 -8.943 1.00 98.56 171 SER A O 1
ATOM 1341 N N . VAL A 1 172 ? 0.388 -12.728 -10.653 1.00 98.69 172 VAL A N 1
ATOM 1342 C CA . VAL A 1 172 ? 0.505 -11.487 -11.421 1.00 98.69 172 VAL A CA 1
ATOM 1343 C C . VAL A 1 172 ? 0.006 -11.731 -12.834 1.00 98.69 172 VAL A C 1
ATOM 1345 O O . VAL A 1 172 ? 0.381 -12.705 -13.487 1.00 98.69 172 VAL A O 1
ATOM 1348 N N . LYS A 1 173 ? -0.831 -10.823 -13.326 1.00 98.25 173 LYS A N 1
ATOM 1349 C CA . LYS A 1 173 ? -1.346 -10.847 -14.689 1.00 98.25 173 LYS A CA 1
ATOM 1350 C C . LYS A 1 173 ? -1.115 -9.488 -15.346 1.00 98.25 173 LYS A C 1
ATOM 1352 O O . LYS A 1 173 ? -1.541 -8.476 -14.791 1.00 98.25 173 LYS A O 1
ATOM 1357 N N . PRO A 1 174 ? -0.476 -9.430 -16.525 1.00 97.31 174 PRO A N 1
ATOM 1358 C CA . PRO A 1 174 ? -0.349 -8.175 -17.249 1.00 97.31 174 PRO A CA 1
ATOM 1359 C C . PRO A 1 174 ? -1.726 -7.691 -17.713 1.00 97.31 174 PRO A C 1
ATOM 1361 O O . PRO A 1 174 ? -2.559 -8.473 -18.183 1.00 97.31 174 PRO A O 1
ATOM 1364 N N . ILE A 1 175 ? -1.948 -6.389 -17.595 1.00 97.75 175 ILE A N 1
ATOM 1365 C CA . ILE A 1 175 ? -3.113 -5.679 -18.128 1.00 97.75 175 ILE A CA 1
ATOM 1366 C C . ILE A 1 1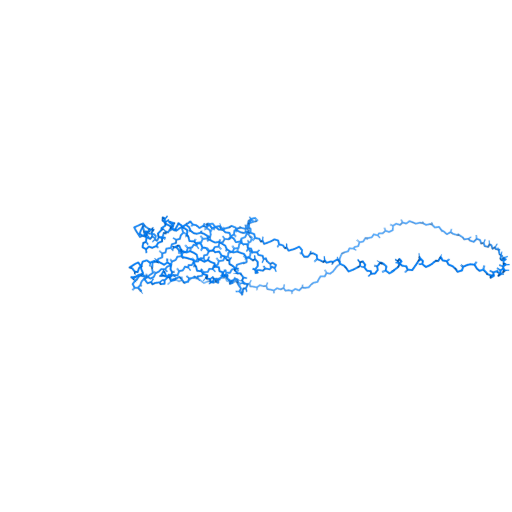75 ? -2.633 -4.479 -18.946 1.00 97.75 175 ILE A C 1
ATOM 1368 O O . ILE A 1 175 ? -1.440 -4.168 -18.980 1.00 97.75 175 ILE A O 1
ATOM 1372 N N . ASP A 1 176 ? -3.554 -3.790 -19.616 1.00 96.62 176 ASP A N 1
ATOM 1373 C CA . ASP A 1 176 ? -3.196 -2.549 -20.297 1.00 96.62 176 ASP A CA 1
ATOM 1374 C C . ASP A 1 176 ? -2.714 -1.499 -19.282 1.00 96.62 176 ASP A C 1
ATOM 1376 O O . ASP A 1 176 ? -3.406 -1.184 -18.314 1.00 96.62 176 ASP A O 1
ATOM 1380 N N . GLY A 1 177 ? -1.500 -0.990 -19.490 1.00 95.69 177 GLY A N 1
ATOM 1381 C CA . GLY A 1 177 ? -0.883 0.021 -18.631 1.00 95.69 177 GLY A CA 1
ATOM 1382 C C . GLY A 1 177 ? -0.424 -0.448 -17.244 1.00 95.69 177 GLY A C 1
ATOM 1383 O O . GLY A 1 177 ? -0.097 0.413 -16.425 1.00 95.69 177 GLY A O 1
ATOM 1384 N N . GLY A 1 178 ? -0.386 -1.755 -16.952 1.00 97.31 178 GLY A N 1
ATOM 1385 C CA . GLY A 1 178 ? 0.043 -2.230 -15.635 1.00 97.31 178 GLY A CA 1
ATOM 1386 C C . GLY A 1 178 ? -0.160 -3.722 -15.366 1.00 97.31 178 GLY A C 1
ATOM 1387 O O . GLY A 1 178 ? -0.040 -4.560 -16.262 1.00 97.31 178 GLY A O 1
ATOM 1388 N N . PHE A 1 179 ? -0.483 -4.048 -14.113 1.00 98.50 179 PHE A N 1
ATOM 1389 C CA . PHE A 1 179 ? -0.705 -5.409 -13.623 1.00 98.50 179 PHE A CA 1
ATOM 1390 C C . PHE A 1 179 ? -1.991 -5.535 -12.807 1.00 98.50 179 PHE A C 1
ATOM 1392 O O . PHE A 1 179 ? -2.357 -4.650 -12.038 1.00 98.50 179 PHE A O 1
ATOM 1399 N N . GLU A 1 180 ? -2.639 -6.685 -12.920 1.00 98.56 180 GLU A N 1
ATOM 1400 C CA . GLU A 1 180 ? -3.576 -7.195 -11.928 1.00 98.56 180 GLU A CA 1
ATOM 1401 C C . GLU A 1 180 ? -2.803 -8.165 -11.026 1.00 98.56 180 GLU A C 1
ATOM 1403 O O . GLU A 1 180 ? -2.262 -9.168 -11.495 1.00 98.56 180 GLU A O 1
ATOM 1408 N N . VAL A 1 181 ? -2.688 -7.833 -9.741 1.00 98.75 181 VAL A N 1
ATOM 1409 C CA . VAL A 1 181 ? -1.861 -8.560 -8.772 1.00 98.75 181 VAL A CA 1
ATOM 1410 C C . VAL A 1 181 ? -2.753 -9.103 -7.671 1.00 98.75 181 VAL A C 1
ATOM 1412 O O . VAL A 1 181 ? -3.316 -8.340 -6.890 1.00 98.75 181 VAL A O 1
ATOM 1415 N N . THR A 1 182 ? -2.879 -10.424 -7.602 1.00 98.88 182 THR A N 1
ATOM 1416 C CA . THR A 1 182 ? -3.582 -11.111 -6.513 1.00 98.88 182 THR A CA 1
ATOM 1417 C C . THR A 1 182 ? -2.575 -11.555 -5.467 1.00 98.88 182 THR A C 1
ATOM 1419 O O . THR A 1 182 ? -1.468 -11.973 -5.814 1.00 98.88 182 THR A O 1
ATOM 1422 N N . GLY A 1 183 ? -2.926 -11.433 -4.192 1.00 98.75 183 GLY A N 1
ATOM 1423 C CA . GLY A 1 183 ? -2.036 -11.794 -3.101 1.00 98.75 183 GLY A CA 1
ATOM 1424 C C . GLY A 1 183 ? -2.688 -11.781 -1.732 1.00 98.75 183 GLY A C 1
ATOM 1425 O O . GLY A 1 183 ? -3.804 -11.294 -1.550 1.00 98.75 183 GLY A O 1
ATOM 1426 N N . ASP A 1 184 ? -1.938 -12.293 -0.766 1.00 98.81 184 ASP A N 1
ATOM 1427 C CA . ASP A 1 184 ? -2.315 -12.318 0.637 1.00 98.81 184 ASP A CA 1
ATOM 1428 C C . ASP A 1 184 ? -2.074 -10.940 1.253 1.00 98.81 184 ASP A C 1
ATOM 1430 O O . ASP A 1 184 ? -0.937 -10.471 1.319 1.00 98.81 184 ASP A O 1
ATOM 1434 N N . PHE A 1 185 ? -3.141 -10.299 1.723 1.00 98.75 185 PHE A N 1
ATOM 1435 C CA . PHE A 1 185 ? -3.094 -9.076 2.514 1.00 98.75 185 PHE A CA 1
ATOM 1436 C C . PHE A 1 185 ? -3.412 -9.384 3.975 1.00 98.75 185 PHE A C 1
ATOM 1438 O O . PHE A 1 185 ? -4.485 -9.899 4.298 1.00 98.75 185 PHE A O 1
ATOM 1445 N N . THR A 1 186 ? -2.484 -9.047 4.863 1.00 98.62 186 THR A N 1
ATOM 1446 C CA . THR A 1 186 ? -2.593 -9.269 6.303 1.00 98.62 186 THR A CA 1
ATOM 1447 C C . THR A 1 186 ? -2.630 -7.939 7.035 1.00 98.62 186 THR A C 1
ATOM 1449 O O . THR A 1 186 ? -1.715 -7.130 6.914 1.00 98.62 186 THR A O 1
ATOM 1452 N N . MET A 1 187 ? -3.673 -7.729 7.834 1.00 97.94 187 MET A N 1
ATOM 1453 C CA . MET A 1 187 ? -3.806 -6.574 8.721 1.00 97.94 187 MET A CA 1
ATOM 1454 C C . MET A 1 187 ? -4.464 -7.024 10.021 1.00 97.94 187 MET A C 1
ATOM 1456 O O . MET A 1 187 ? -5.428 -7.789 9.989 1.00 97.94 187 MET A O 1
ATOM 1460 N N . HIS A 1 188 ? -3.950 -6.550 11.159 1.00 96.56 188 HIS A N 1
ATOM 1461 C CA . HIS A 1 188 ? -4.534 -6.829 12.476 1.00 96.56 188 HIS A CA 1
ATOM 1462 C C . HIS A 1 188 ? -4.762 -8.345 12.710 1.00 96.56 188 HIS A C 1
ATOM 1464 O O . HIS A 1 188 ? -5.835 -8.811 13.094 1.00 96.56 188 HIS A O 1
ATOM 1470 N N . GLY A 1 189 ? -3.753 -9.149 12.349 1.00 96.31 189 GLY A N 1
ATOM 1471 C CA . GLY A 1 189 ? -3.751 -10.609 12.504 1.00 96.31 189 GLY A CA 1
ATOM 1472 C C . GLY A 1 189 ? -4.663 -11.393 11.556 1.00 96.31 189 GLY A C 1
ATOM 1473 O O . GLY A 1 189 ? -4.691 -12.619 11.634 1.00 96.31 189 GLY A O 1
ATOM 1474 N N . THR A 1 190 ? -5.402 -10.723 10.669 1.00 98.31 190 THR A N 1
ATOM 1475 C CA . THR A 1 190 ? -6.297 -11.371 9.704 1.00 98.31 190 THR A CA 1
ATOM 1476 C C . THR A 1 190 ? -5.712 -11.293 8.301 1.00 98.31 190 THR A C 1
ATOM 1478 O O . THR A 1 190 ? -5.436 -10.198 7.811 1.00 98.31 190 THR A O 1
ATOM 1481 N N . THR A 1 191 ? -5.575 -12.445 7.642 1.00 98.56 191 THR A N 1
ATOM 1482 C CA . THR A 1 191 ? -5.117 -12.555 6.250 1.00 98.56 191 THR A CA 1
ATOM 1483 C C . THR A 1 191 ? -6.292 -12.804 5.315 1.00 98.56 191 THR A C 1
ATOM 1485 O O . THR A 1 191 ? -7.143 -13.658 5.583 1.00 98.56 191 THR A O 1
ATOM 1488 N N . LYS A 1 192 ? -6.340 -12.066 4.207 1.00 98.50 192 LYS A N 1
ATOM 1489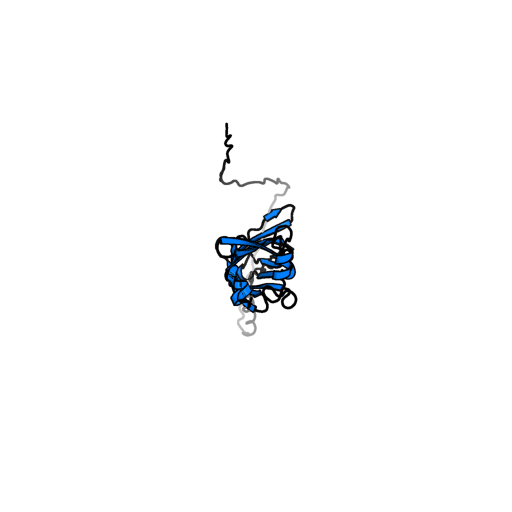 C CA . LYS A 1 192 ? -7.318 -12.235 3.131 1.00 98.50 192 LYS A CA 1
ATOM 1490 C C . LYS A 1 192 ? -6.637 -12.119 1.780 1.00 98.50 192 LYS A C 1
ATOM 1492 O O . LYS A 1 192 ? -5.788 -11.254 1.594 1.00 98.50 192 LYS A O 1
ATOM 1497 N N . GLU A 1 193 ? -7.066 -12.944 0.835 1.00 98.50 193 GLU A N 1
ATOM 1498 C CA . GLU A 1 193 ? -6.672 -12.783 -0.559 1.00 98.50 193 GLU A CA 1
ATOM 1499 C C . GLU A 1 193 ? -7.396 -11.569 -1.155 1.00 98.50 193 GLU A C 1
ATOM 1501 O O . GLU A 1 193 ? -8.620 -11.435 -1.033 1.00 98.50 193 GLU A O 1
ATOM 1506 N N . ILE A 1 194 ? -6.634 -10.668 -1.768 1.00 98.56 194 ILE A N 1
ATOM 1507 C CA . ILE A 1 194 ? -7.145 -9.479 -2.451 1.00 98.56 194 ILE A CA 1
ATOM 1508 C C . ILE A 1 194 ? -6.493 -9.358 -3.825 1.00 98.56 194 ILE A C 1
ATOM 1510 O O . ILE A 1 194 ? -5.375 -9.826 -4.037 1.00 98.56 194 ILE A O 1
ATOM 1514 N N . THR A 1 195 ? -7.167 -8.665 -4.738 1.00 98.56 195 THR A N 1
ATOM 1515 C CA . THR A 1 195 ? -6.626 -8.322 -6.055 1.00 98.56 195 THR A CA 1
ATOM 1516 C C . THR A 1 195 ? -6.475 -6.810 -6.168 1.00 98.56 195 THR A C 1
ATOM 1518 O O . THR A 1 195 ? -7.429 -6.063 -5.945 1.00 98.56 195 THR A O 1
ATOM 1521 N N . LEU A 1 196 ? -5.271 -6.364 -6.519 1.00 98.69 196 LEU A N 1
ATOM 1522 C CA . LEU A 1 196 ? -4.907 -4.968 -6.728 1.00 98.69 196 LEU A CA 1
ATOM 1523 C C . LEU A 1 196 ? -4.678 -4.701 -8.217 1.00 98.69 196 LEU A C 1
ATOM 1525 O O . LEU A 1 196 ? -3.991 -5.459 -8.899 1.00 98.69 196 LEU A O 1
ATOM 1529 N N . THR A 1 197 ? -5.206 -3.586 -8.713 1.00 98.56 197 THR A N 1
ATOM 1530 C CA . THR A 1 197 ? -4.840 -3.049 -10.028 1.00 98.56 197 THR A CA 1
ATOM 1531 C C . THR A 1 197 ? -3.669 -2.090 -9.850 1.00 98.56 197 THR A C 1
ATOM 1533 O O . THR A 1 197 ? -3.851 -0.991 -9.323 1.00 98.56 197 THR A O 1
ATOM 1536 N N . LEU A 1 198 ? -2.471 -2.500 -10.261 1.00 98.44 198 LEU A N 1
ATOM 1537 C CA . LEU A 1 198 ? -1.260 -1.682 -10.221 1.00 98.44 198 LEU A CA 1
ATOM 1538 C C . LEU A 1 198 ? -1.047 -1.023 -11.583 1.00 98.44 198 LEU A C 1
ATOM 1540 O O . LEU A 1 198 ? -0.700 -1.700 -12.548 1.00 98.44 198 LEU A O 1
ATOM 1544 N N . MET A 1 199 ? -1.216 0.292 -11.669 1.00 98.56 199 MET A N 1
ATOM 1545 C CA . MET A 1 199 ? -0.964 1.053 -12.897 1.00 98.56 199 MET A CA 1
ATOM 1546 C C . MET A 1 199 ? 0.473 1.572 -12.915 1.00 98.56 199 MET A C 1
ATOM 1548 O O . MET A 1 199 ? 0.960 2.041 -11.890 1.00 98.56 199 MET A O 1
ATOM 1552 N N . GLY A 1 200 ? 1.154 1.515 -14.061 1.00 97.06 200 GLY A N 1
ATOM 1553 C CA . GLY A 1 200 ? 2.552 1.934 -14.202 1.00 97.06 200 GLY A CA 1
ATOM 1554 C C . GLY A 1 200 ? 3.433 0.850 -14.823 1.00 97.06 200 GLY A C 1
ATOM 1555 O O . GLY A 1 200 ? 3.065 0.232 -15.818 1.00 97.06 200 GLY A O 1
ATOM 1556 N N . GLY A 1 201 ? 4.631 0.638 -14.273 1.00 94.75 201 GLY A N 1
ATOM 1557 C CA . GLY A 1 201 ? 5.517 -0.461 -14.692 1.00 94.75 201 GLY A CA 1
ATOM 1558 C C . GLY A 1 201 ? 6.526 -0.137 -15.797 1.00 94.75 201 GLY A C 1
ATOM 1559 O O . GL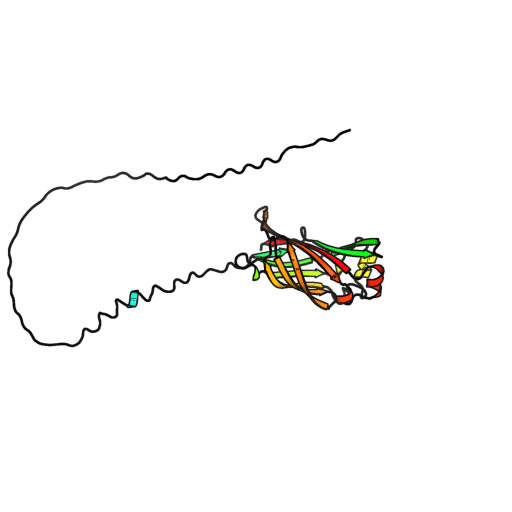Y A 1 201 ? 7.373 -0.969 -16.127 1.00 94.75 201 GLY A O 1
ATOM 1560 N N . LYS A 1 202 ? 6.493 1.077 -16.358 1.00 93.81 202 LYS A N 1
ATOM 1561 C CA . LYS A 1 202 ? 7.495 1.520 -17.335 1.00 93.81 202 LYS A CA 1
ATOM 1562 C C . LYS A 1 202 ? 8.819 1.849 -16.641 1.00 93.81 202 LYS A C 1
ATOM 1564 O O . LYS A 1 202 ? 8.837 2.590 -15.663 1.00 93.81 202 LYS A O 1
ATOM 1569 N N . GLU A 1 203 ? 9.928 1.339 -17.181 1.00 94.44 203 GLU A N 1
ATOM 1570 C CA . GLU A 1 203 ? 11.265 1.688 -16.687 1.00 94.44 203 GLU A CA 1
ATOM 1571 C C . GLU A 1 203 ? 11.674 3.094 -17.141 1.00 94.44 203 GLU A C 1
ATOM 1573 O O . GLU A 1 203 ? 11.537 3.461 -18.312 1.00 94.44 203 GLU A O 1
ATOM 1578 N N . HIS A 1 204 ? 12.215 3.861 -16.200 1.00 95.31 204 HIS A N 1
ATOM 1579 C CA . HIS A 1 204 ? 12.804 5.173 -16.408 1.00 95.31 204 HIS A CA 1
ATOM 1580 C C . HIS A 1 204 ? 14.255 5.173 -15.922 1.00 95.31 204 HIS A C 1
ATOM 1582 O O . HIS A 1 204 ? 14.569 4.624 -14.869 1.00 95.31 204 HIS A O 1
ATOM 1588 N N . VAL A 1 205 ? 15.147 5.812 -16.681 1.00 96.62 205 VAL A N 1
ATOM 1589 C CA . VAL A 1 205 ? 16.562 5.965 -16.313 1.00 96.62 205 VAL A CA 1
ATOM 1590 C C . VAL A 1 205 ? 16.837 7.432 -16.025 1.00 96.62 205 VAL A C 1
ATOM 1592 O O . VAL A 1 205 ? 16.633 8.286 -16.888 1.00 96.62 205 VAL A O 1
ATOM 1595 N N . PHE A 1 206 ? 17.312 7.730 -14.818 1.00 93.50 206 PHE A N 1
ATOM 1596 C CA . PHE A 1 206 ? 17.745 9.070 -14.431 1.00 93.50 206 PHE A CA 1
ATOM 1597 C C . PHE A 1 206 ? 19.059 8.984 -13.664 1.00 93.50 206 PHE A C 1
ATOM 1599 O O . PHE A 1 206 ? 19.136 8.285 -12.652 1.00 93.50 206 PHE A O 1
ATOM 1606 N N . LYS A 1 207 ? 20.079 9.707 -14.149 1.00 94.69 207 LYS A N 1
ATOM 1607 C CA . LYS A 1 207 ? 21.453 9.668 -13.616 1.00 94.69 207 LYS A CA 1
ATOM 1608 C C . LYS A 1 207 ? 21.966 8.229 -13.456 1.00 94.69 207 LYS A C 1
ATOM 1610 O O . LYS A 1 207 ? 22.384 7.842 -12.373 1.00 94.69 207 LYS A O 1
ATOM 1615 N N . ASP A 1 208 ? 21.829 7.437 -14.520 1.00 94.75 208 ASP A N 1
ATOM 1616 C CA . ASP A 1 208 ? 22.244 6.026 -14.607 1.00 94.75 208 ASP A CA 1
ATOM 1617 C C . ASP A 1 208 ? 21.552 5.054 -13.635 1.00 94.75 208 ASP A C 1
ATOM 1619 O O . ASP A 1 208 ? 21.865 3.867 -13.611 1.00 94.75 208 ASP A O 1
ATOM 1623 N N . VAL A 1 209 ? 20.551 5.519 -12.886 1.00 95.88 209 VAL A N 1
ATOM 1624 C CA . VAL A 1 209 ? 19.756 4.686 -11.983 1.00 95.88 209 VAL A CA 1
ATOM 1625 C C . VAL A 1 209 ? 18.406 4.376 -12.629 1.00 95.88 209 VAL A C 1
ATOM 1627 O O . VAL A 1 209 ? 17.654 5.283 -13.008 1.00 95.88 209 VAL A O 1
ATOM 1630 N N . LYS A 1 210 ? 18.114 3.078 -12.752 1.00 97.06 210 LYS A N 1
ATOM 1631 C CA . LYS A 1 210 ? 16.869 2.529 -13.302 1.00 97.06 210 LYS A CA 1
ATOM 1632 C C . LYS A 1 210 ? 15.777 2.486 -12.239 1.00 97.06 210 LYS A C 1
ATOM 1634 O O . LYS A 1 210 ? 16.007 1.998 -11.134 1.00 97.06 210 LYS A O 1
ATOM 1639 N N . ARG A 1 211 ? 14.592 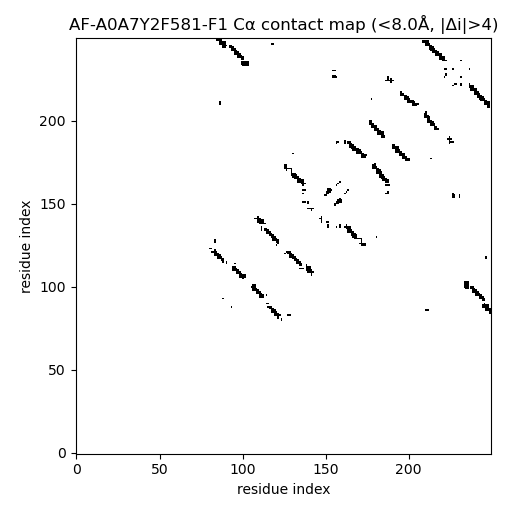2.968 -12.601 1.00 97.19 211 ARG A N 1
ATOM 1640 C CA . ARG A 1 211 ? 13.419 3.086 -11.734 1.00 97.19 211 ARG A CA 1
ATOM 1641 C C . ARG A 1 211 ? 12.172 2.570 -12.412 1.00 97.19 211 ARG A C 1
ATOM 1643 O O . ARG A 1 211 ? 12.029 2.712 -13.625 1.00 97.19 211 ARG A O 1
ATOM 1650 N N . VAL A 1 212 ? 11.253 2.046 -11.620 1.00 97.62 212 VAL A N 1
ATOM 1651 C CA . VAL A 1 212 ? 9.889 1.722 -12.040 1.00 97.62 212 VAL A CA 1
ATOM 1652 C C . VAL A 1 212 ? 8.940 2.187 -10.947 1.00 97.62 212 VAL A C 1
ATOM 1654 O O . VAL A 1 212 ? 9.252 2.020 -9.775 1.00 97.62 212 VAL A O 1
ATOM 1657 N N . ALA A 1 213 ? 7.788 2.739 -11.319 1.00 97.44 213 ALA A N 1
ATOM 1658 C CA . ALA A 1 213 ? 6.767 3.141 -10.361 1.00 97.44 213 ALA A CA 1
ATOM 1659 C C . ALA A 1 213 ? 5.419 2.472 -10.641 1.00 97.44 213 ALA A C 1
ATOM 1661 O O . ALA A 1 213 ? 5.096 2.161 -11.795 1.00 97.44 213 ALA A O 1
ATOM 1662 N N . PHE A 1 214 ? 4.648 2.283 -9.572 1.00 98.25 214 PHE A N 1
ATOM 1663 C CA . PHE A 1 214 ? 3.283 1.774 -9.595 1.00 98.25 214 PHE A CA 1
ATOM 1664 C C . PHE A 1 214 ? 2.375 2.593 -8.685 1.00 98.25 214 PHE A C 1
ATOM 1666 O O . PHE A 1 214 ? 2.786 2.995 -7.597 1.00 98.25 214 PHE A O 1
ATOM 1673 N N . SER A 1 215 ? 1.125 2.750 -9.110 1.00 98.38 215 SER A N 1
ATOM 1674 C CA . SER A 1 215 ? 0.059 3.383 -8.337 1.00 98.38 215 SER A CA 1
ATOM 1675 C C . SER A 1 215 ? -1.142 2.452 -8.227 1.00 98.38 215 SER A C 1
ATOM 1677 O O . SER A 1 215 ? -1.498 1.765 -9.191 1.00 98.38 215 SER A O 1
ATOM 1679 N N . THR A 1 216 ? -1.798 2.440 -7.071 1.00 98.50 216 THR A N 1
ATOM 1680 C CA . THR A 1 216 ? -3.039 1.690 -6.861 1.00 98.50 216 THR A CA 1
ATOM 1681 C C . THR A 1 216 ? -3.923 2.321 -5.791 1.00 98.50 216 THR A C 1
ATOM 1683 O O . THR A 1 216 ? -3.445 2.969 -4.859 1.00 98.50 216 THR A O 1
ATOM 1686 N N . GLU A 1 217 ? -5.230 2.098 -5.914 1.00 98.25 217 GLU A N 1
ATOM 1687 C CA . GLU A 1 217 ? -6.205 2.401 -4.872 1.00 98.25 217 GLU A CA 1
ATOM 1688 C C . GLU A 1 217 ? -6.950 1.129 -4.470 1.00 98.25 217 GLU A C 1
ATOM 1690 O O . GLU A 1 217 ? -7.405 0.359 -5.317 1.00 98.25 217 GLU A O 1
ATOM 1695 N N . TYR A 1 218 ? -7.131 0.932 -3.167 1.00 97.38 218 TYR A N 1
ATOM 1696 C CA . TYR A 1 218 ? -7.842 -0.213 -2.619 1.00 97.38 218 TYR A CA 1
ATOM 1697 C C . TYR A 1 218 ? -8.834 0.215 -1.540 1.00 97.38 218 TYR A C 1
ATOM 1699 O O . TYR A 1 218 ? -8.528 1.003 -0.648 1.00 97.38 218 TYR A O 1
ATOM 1707 N N . ALA A 1 219 ? -10.053 -0.314 -1.612 1.00 97.44 219 ALA A N 1
ATOM 1708 C CA . ALA A 1 219 ? -11.068 -0.097 -0.595 1.00 97.44 219 ALA A CA 1
ATOM 1709 C C . ALA A 1 219 ? -11.058 -1.250 0.408 1.00 97.44 219 ALA A C 1
ATOM 1711 O O . ALA A 1 219 ? -11.511 -2.348 0.095 1.00 97.44 219 ALA A O 1
ATOM 1712 N N . VAL A 1 220 ? -10.615 -0.978 1.632 1.00 96.44 220 VAL A N 1
ATOM 1713 C CA . VAL A 1 220 ? -10.648 -1.947 2.724 1.00 96.44 220 VAL A CA 1
ATOM 1714 C C . VAL A 1 220 ? -11.913 -1.768 3.560 1.00 96.44 220 VAL A C 1
ATOM 1716 O O . VAL A 1 220 ? -12.348 -0.647 3.844 1.00 96.44 220 VAL A O 1
ATOM 1719 N N . LYS A 1 221 ? -12.505 -2.885 3.979 1.00 95.88 221 LYS A N 1
ATOM 1720 C CA . LYS A 1 221 ? -13.569 -2.916 4.981 1.00 95.88 221 LYS A CA 1
ATOM 1721 C C . LYS A 1 221 ? -12.950 -3.248 6.336 1.00 95.88 221 LYS A C 1
ATOM 1723 O O . LYS A 1 221 ? -12.374 -4.316 6.499 1.00 95.88 221 LYS A O 1
ATOM 1728 N N . ARG A 1 222 ? -13.010 -2.328 7.293 1.00 95.25 222 ARG A N 1
ATOM 1729 C CA . ARG A 1 222 ? -12.253 -2.404 8.555 1.00 95.25 222 ARG A CA 1
ATOM 1730 C C . ARG A 1 222 ? -12.738 -3.546 9.453 1.00 95.25 222 ARG A C 1
ATOM 1732 O O . ARG A 1 222 ? -11.918 -4.231 10.060 1.00 95.25 222 ARG A O 1
ATOM 1739 N N . SER A 1 223 ? -14.045 -3.814 9.472 1.00 95.00 223 SER A N 1
ATOM 1740 C CA . SER A 1 223 ? -14.640 -4.941 10.207 1.00 95.00 223 SER A CA 1
ATOM 1741 C C . SER A 1 223 ? -14.121 -6.304 9.766 1.00 95.00 223 SER A C 1
ATOM 1743 O O . SER A 1 223 ? -14.061 -7.221 10.582 1.00 95.00 223 SER A O 1
ATOM 1745 N N . ASP A 1 224 ? -13.703 -6.440 8.507 1.00 96.31 224 ASP A N 1
ATOM 1746 C CA . ASP A 1 224 ? -13.175 -7.698 7.985 1.00 96.31 224 ASP A CA 1
ATOM 1747 C C . ASP A 1 224 ? -11.824 -8.073 8.620 1.00 96.31 224 ASP A C 1
ATOM 1749 O O . ASP A 1 224 ? -11.437 -9.236 8.538 1.00 96.31 224 ASP A O 1
ATOM 1753 N N . TYR A 1 225 ? -11.143 -7.123 9.271 1.00 96.38 225 TYR A N 1
ATOM 1754 C CA . TYR A 1 225 ? -9.850 -7.307 9.942 1.00 96.38 225 TYR A CA 1
ATOM 1755 C C . TYR A 1 225 ? -9.953 -7.147 11.466 1.00 96.38 225 TYR A C 1
ATOM 1757 O O . TYR A 1 225 ? -8.949 -6.983 12.147 1.00 96.38 225 TYR A O 1
ATOM 1765 N N . GLY A 1 226 ? -11.164 -7.194 12.030 1.00 93.06 226 GLY A N 1
ATOM 1766 C CA . GLY A 1 226 ? -11.353 -7.239 13.483 1.00 93.06 226 GLY A CA 1
ATOM 1767 C C . GLY A 1 226 ? -11.232 -5.898 14.211 1.00 93.06 226 GLY A C 1
ATOM 1768 O O . GLY A 1 226 ? -11.082 -5.903 15.427 1.00 93.06 226 GLY A O 1
ATOM 1769 N N . PHE A 1 227 ? -11.333 -4.769 13.502 1.00 93.12 227 PHE A N 1
ATOM 1770 C CA . PHE A 1 227 ? -11.428 -3.451 14.142 1.00 93.12 227 PHE A CA 1
ATOM 1771 C C . PHE A 1 227 ? -12.686 -3.373 15.017 1.00 93.12 227 PHE A C 1
ATOM 1773 O O . PHE A 1 227 ? -13.749 -3.876 14.629 1.00 93.12 227 PHE A O 1
ATOM 1780 N N . ASP A 1 228 ? -12.586 -2.710 16.174 1.00 89.56 228 ASP A N 1
ATOM 1781 C CA . ASP A 1 228 ? -13.692 -2.637 17.129 1.00 89.56 228 ASP A CA 1
ATOM 1782 C C . ASP A 1 228 ? -14.932 -1.954 16.521 1.00 89.56 228 ASP A C 1
ATOM 1784 O O . ASP A 1 228 ? -14.855 -1.009 15.728 1.00 89.56 228 ASP A O 1
ATOM 1788 N N . LYS A 1 229 ? -16.126 -2.407 16.914 1.00 87.75 229 LYS A N 1
ATOM 1789 C CA . LYS A 1 229 ? -17.387 -1.871 16.375 1.00 87.75 229 LYS A CA 1
ATOM 1790 C C . LYS A 1 229 ? -17.585 -0.392 16.717 1.00 87.75 229 LYS A C 1
ATOM 1792 O O . LYS A 1 229 ? -18.152 0.346 15.908 1.00 87.75 229 LYS A O 1
ATOM 1797 N N . ASN A 1 230 ? -17.107 0.057 17.876 1.00 85.31 230 ASN A N 1
ATOM 1798 C CA . ASN A 1 230 ? -17.170 1.461 18.276 1.00 85.31 230 ASN A CA 1
ATOM 1799 C C . ASN A 1 230 ? -16.149 2.307 17.498 1.00 85.31 230 ASN A C 1
ATOM 1801 O O . ASN A 1 230 ? -16.443 3.456 17.168 1.00 85.31 230 ASN A O 1
ATOM 1805 N N . ALA A 1 231 ? -14.999 1.728 17.133 1.00 80.38 231 ALA A N 1
ATOM 1806 C CA . ALA A 1 231 ? -14.011 2.333 16.232 1.00 80.38 231 ALA A CA 1
ATOM 1807 C C . ALA A 1 231 ? -14.500 2.413 14.771 1.00 80.38 231 ALA A C 1
ATOM 1809 O O . ALA A 1 231 ? -14.099 3.298 14.000 1.00 80.38 231 ALA A O 1
ATOM 1810 N N . ILE A 1 232 ? -15.402 1.509 14.375 1.00 84.38 232 ILE A N 1
ATOM 1811 C CA . ILE A 1 232 ? -16.097 1.594 13.092 1.00 84.38 232 ILE A CA 1
ATOM 1812 C C . ILE A 1 232 ? -17.088 2.753 13.098 1.00 84.38 232 ILE A C 1
ATOM 1814 O O . ILE A 1 232 ? -16.963 3.623 12.239 1.00 84.38 232 ILE A O 1
ATOM 1818 N N . GLY A 1 233 ? -18.014 2.768 14.065 1.00 83.12 233 GLY A N 1
ATOM 1819 C CA . GLY A 1 233 ? -19.208 3.621 14.144 1.00 83.12 233 GLY A CA 1
ATOM 1820 C C . GLY A 1 233 ? -19.124 4.964 13.398 1.00 83.12 233 GLY A C 1
ATOM 1821 O O . GLY A 1 233 ? -19.393 4.996 12.197 1.00 83.12 233 GLY A O 1
ATOM 1822 N N . PRO A 1 234 ? -18.757 6.079 14.055 1.00 80.50 234 PRO A N 1
ATOM 1823 C CA . PRO A 1 234 ? -18.673 7.390 13.412 1.00 80.50 234 PRO A CA 1
ATOM 1824 C C . PRO A 1 234 ? -17.692 7.499 12.242 1.00 80.50 234 PRO A C 1
ATOM 1826 O O . PRO A 1 234 ? -17.745 8.489 11.534 1.00 80.50 234 PRO A O 1
ATOM 1829 N N . ILE A 1 235 ? -16.764 6.564 12.041 1.00 85.00 235 ILE A N 1
ATOM 1830 C CA . ILE A 1 235 ? -15.694 6.683 11.031 1.00 85.00 235 ILE A CA 1
ATOM 1831 C C . ILE A 1 235 ? -16.041 5.909 9.734 1.00 85.00 235 ILE A C 1
ATOM 1833 O O . ILE A 1 235 ? -15.407 6.069 8.694 1.00 85.00 235 ILE A O 1
ATOM 1837 N N . GLY A 1 236 ? -17.099 5.090 9.758 1.00 88.88 236 GLY A N 1
ATOM 1838 C CA . GLY A 1 236 ? -17.603 4.336 8.607 1.00 88.88 236 GLY A CA 1
ATOM 1839 C C . GLY A 1 236 ? -16.729 3.134 8.233 1.00 88.88 236 GLY A C 1
ATOM 1840 O O . GLY A 1 236 ? -15.509 3.208 8.180 1.00 88.88 236 GLY A O 1
ATOM 1841 N N . ASP A 1 237 ? -17.321 1.976 7.972 1.00 94.12 237 ASP A N 1
ATOM 1842 C CA . ASP A 1 237 ? -16.567 0.713 7.850 1.00 94.12 237 ASP A CA 1
ATOM 1843 C C . ASP A 1 237 ? -15.582 0.663 6.661 1.00 94.12 237 ASP A C 1
ATOM 1845 O O . ASP A 1 237 ? -14.628 -0.108 6.656 1.00 94.12 237 ASP A O 1
ATOM 1849 N N . LYS A 1 238 ? -15.766 1.521 5.656 1.00 95.38 238 LYS A N 1
ATOM 1850 C CA . LYS A 1 238 ? -14.893 1.607 4.483 1.00 95.38 238 LYS A CA 1
ATOM 1851 C C . LYS A 1 238 ? -13.749 2.599 4.711 1.00 95.38 238 LYS A C 1
ATOM 1853 O O . LYS A 1 238 ? -13.999 3.778 4.957 1.00 95.38 238 LYS A O 1
ATOM 1858 N N . ALA A 1 239 ? -12.514 2.154 4.506 1.00 96.38 239 ALA A N 1
ATOM 1859 C CA . ALA A 1 239 ? -11.357 3.023 4.314 1.00 96.38 239 ALA A CA 1
ATOM 1860 C C . ALA A 1 239 ? -10.799 2.849 2.894 1.00 96.38 239 ALA A C 1
ATOM 1862 O O . ALA A 1 239 ? -10.849 1.765 2.317 1.00 96.38 239 ALA A O 1
ATOM 1863 N N . LEU A 1 240 ? -10.314 3.937 2.308 1.00 97.75 240 LEU A N 1
ATOM 1864 C CA . LEU A 1 240 ? -9.633 3.936 1.016 1.00 97.75 240 LEU A CA 1
ATOM 1865 C C . LEU A 1 240 ? -8.137 4.040 1.273 1.00 97.75 240 LEU A C 1
ATOM 1867 O O . LEU A 1 240 ? -7.722 4.920 2.021 1.00 97.75 240 LEU A O 1
ATOM 1871 N N . ILE A 1 241 ? -7.362 3.153 0.668 1.00 98.19 241 ILE A N 1
ATOM 1872 C CA . ILE A 1 241 ? -5.905 3.118 0.713 1.00 98.19 241 ILE A CA 1
ATOM 1873 C C . ILE A 1 241 ? -5.415 3.542 -0.668 1.00 98.19 241 ILE A C 1
ATOM 1875 O O . ILE A 1 241 ? -5.886 3.007 -1.668 1.00 98.19 241 ILE A O 1
ATOM 1879 N N . MET A 1 242 ? -4.501 4.501 -0.718 1.00 98.50 242 MET A N 1
ATOM 1880 C CA . MET A 1 242 ? -3.824 4.938 -1.932 1.00 98.50 242 MET A CA 1
ATOM 1881 C C . MET A 1 242 ? -2.332 4.662 -1.762 1.00 98.50 242 MET A C 1
ATOM 1883 O O . MET A 1 242 ? -1.731 5.074 -0.763 1.00 98.50 242 MET A O 1
ATOM 1887 N N . ILE A 1 243 ? -1.759 3.932 -2.710 1.00 98.19 243 ILE A N 1
ATOM 1888 C CA . ILE A 1 243 ? -0.362 3.511 -2.695 1.00 98.19 243 ILE A CA 1
ATOM 1889 C C . ILE A 1 243 ? 0.281 4.001 -3.982 1.00 98.19 243 ILE A C 1
ATOM 1891 O O . ILE A 1 243 ? -0.184 3.666 -5.069 1.00 98.19 243 ILE A O 1
ATOM 1895 N N . ASP A 1 244 ? 1.372 4.739 -3.838 1.00 97.81 244 ASP A N 1
ATOM 1896 C CA . ASP A 1 244 ? 2.235 5.177 -4.927 1.00 97.81 244 ASP A CA 1
ATOM 1897 C C . ASP A 1 244 ? 3.656 4.777 -4.550 1.00 97.81 244 ASP A C 1
ATOM 1899 O O . ASP A 1 244 ? 4.182 5.269 -3.555 1.00 97.81 244 ASP A O 1
ATOM 1903 N N . CYS A 1 245 ? 4.271 3.860 -5.290 1.00 96.50 245 CYS A N 1
ATOM 1904 C CA . CYS A 1 245 ? 5.593 3.336 -4.958 1.00 96.50 245 CYS A CA 1
ATOM 1905 C C . CYS A 1 245 ? 6.527 3.414 -6.158 1.00 96.50 245 CYS A C 1
ATOM 1907 O O . CYS A 1 245 ? 6.211 2.894 -7.227 1.00 96.50 245 CYS A O 1
ATOM 1909 N N . GLU A 1 246 ? 7.706 3.991 -5.950 1.00 97.06 246 GLU A N 1
ATOM 1910 C CA . GLU A 1 246 ? 8.835 3.914 -6.873 1.00 97.06 246 GLU A CA 1
ATOM 1911 C C . GLU A 1 246 ? 9.830 2.875 -6.350 1.00 97.06 246 GLU A C 1
ATOM 1913 O O . GLU A 1 246 ? 10.143 2.844 -5.163 1.00 97.06 246 GLU A O 1
ATOM 1918 N N . GLY A 1 247 ? 10.327 2.011 -7.228 1.00 97.31 247 GLY A N 1
ATOM 1919 C CA . GLY A 1 247 ? 11.411 1.086 -6.937 1.00 97.31 247 GLY A CA 1
ATOM 1920 C C . GLY A 1 247 ? 12.659 1.422 -7.735 1.00 97.31 247 GLY A C 1
ATOM 1921 O O . GLY A 1 247 ? 12.581 1.727 -8.928 1.00 97.31 247 GLY A O 1
ATOM 1922 N N . VAL A 1 248 ? 13.815 1.313 -7.090 1.00 97.25 248 VAL A N 1
ATOM 1923 C CA . VAL A 1 248 ? 15.138 1.418 -7.708 1.00 97.25 248 VAL A CA 1
ATOM 1924 C C . VAL A 1 248 ? 15.672 0.016 -7.957 1.00 97.25 248 VAL A C 1
ATOM 1926 O O . VAL A 1 248 ? 15.659 -0.833 -7.067 1.00 97.25 248 VAL A O 1
ATOM 1929 N N . ARG A 1 249 ? 16.130 -0.229 -9.185 1.00 95.88 249 ARG A N 1
ATOM 1930 C CA . ARG A 1 249 ? 16.680 -1.527 -9.580 1.00 95.88 249 ARG A CA 1
ATOM 1931 C C . ARG A 1 249 ? 17.993 -1.814 -8.844 1.00 95.88 249 ARG A C 1
ATOM 1933 O O . ARG A 1 249 ? 18.830 -0.912 -8.752 1.00 95.88 249 ARG A O 1
ATOM 1940 N N . LYS A 1 250 ? 18.168 -3.053 -8.378 1.00 90.56 250 LYS A N 1
ATOM 1941 C CA . LYS A 1 250 ? 19.421 -3.545 -7.780 1.00 90.56 250 LYS A CA 1
ATOM 1942 C C . LYS A 1 250 ? 20.498 -3.878 -8.811 1.00 90.56 250 LYS A C 1
ATOM 1944 O O . LYS A 1 250 ? 20.150 -4.244 -9.960 1.00 90.56 250 LYS A O 1
#

Solvent-accessible surface area (backbone atoms only — not comparable to full-atom values): 15234 Å² total; per-residue (Å²): 140,78,86,90,79,91,86,86,88,84,88,79,89,82,86,82,84,86,85,85,91,84,84,88,87,84,81,85,88,85,86,87,86,91,87,87,89,82,92,88,87,84,89,82,92,82,90,77,91,80,90,78,87,76,94,75,91,72,96,77,75,74,74,70,74,66,60,66,76,69,69,75,81,73,84,68,78,76,74,73,76,73,76,55,49,46,24,40,61,37,72,90,68,34,50,44,34,36,38,28,35,40,71,84,76,47,75,47,58,35,33,45,79,40,68,49,53,40,36,34,48,19,88,90,48,50,56,73,26,42,47,36,42,39,31,40,47,68,37,46,43,53,92,38,70,72,57,34,59,52,46,37,32,75,52,47,44,21,25,86,85,24,43,53,32,39,39,40,50,79,46,32,40,76,47,92,65,26,34,42,36,30,21,45,35,33,38,52,88,34,73,43,81,46,76,44,59,35,40,45,68,60,78,45,76,56,94,92,42,45,31,34,39,39,37,36,71,46,79,46,56,44,62,82,33,68,34,32,70,75,64,29,56,59,29,46,50,55,33,41,36,40,37,37,42,28,23,40,55,117

Sequence (250 aa):
MGCPNQLSLAVLFAASRSDSRTAVRDLLPLDDALTPLPYNHSLTLRLSNTIGQETEMRRSFTTCVTAILLGALFCASHQSASAADDYEYDLVHSSVSFKARHLDISWIHGRFNDVSGMFSIDRDDPSRSTFALTIQADSVDTANEARDKHLRQPDYFDTKQYPTIEFKSTSVKPIDGGFEVTGDFTMHGTTKEITLTLMGGKEHVFKDVKRVAFSTEYAVKRSDYGFDKNAIGPIGDKALIMIDCEGVRK

Mean predicted aligned error: 15.71 Å

Secondary structure (DSSP, 8-state):
--------------------------------------------------------S--SSSSSSSSSTTSSS-------PPPPEEEEE-TTT-EEEEEEEETTTEEEEEEES-EEEEEEE-SS-GGG-EEEEEEEGGGEE-S-HHHHHHHTSTTTT-TTT--EEEEEEEEEEEETTEEEEEEEEEETTEEEEEEEEEEEEEEEEETTEEEEEEEEEEEEEGGGGT--HHHHGGG-SEEEEEEEEEEEE-